Protein AF-A0A4T0FBZ5-F1 (afdb_monomer_lite)

Sequence (191 aa):
MELSNKLTTLRKQIDKVEREIKEDVISHQDELFRYSERYSGLNDYGIDKTSRQLYDRMSELKSRIDRDHEALSNDVDDLINVESALKLLRQVFKFKTLASLLDRRLQNTLNEQDIAQIVLTIEELERLLQNEDLRRVQVVYTYKAQLQHHKAKISSHLSKTPSMHAKSSSIDQLKQSNKGFLNNVFDNLAI

Foldseek 3Di:
DVVVVVVVVVVVVVVVVVVVVVVVCVVCVVVVVVVVVVVVVVVVPCPVVVVVVVVVVVVVVVVVVVVVVVVVVVVVVVVVVVVVVVVLVLLLVLLVVLLVVLVVLVPDDDDLLSLLVNVVSLVVNVVSCVDPVNCPPPVNVVCVVVSVVSVVVSVVVCVVPPVCVVVPVVSVVSNVVCVVVSCVVSVVSVD

Radius of gyration: 49.34 Å; chains: 1; bounding box: 82×26×146 Å

InterPro domains:
  IPR019465 Conserved oligomeric Golgi complex subunit 5 [PTHR13228] (3-174)

Organism: NCBI:txid1540922

Structure (mmCIF, N/CA/C/O backbone):
data_AF-A0A4T0FBZ5-F1
#
_entry.id   AF-A0A4T0FBZ5-F1
#
loop_
_atom_site.group_PDB
_atom_site.id
_atom_site.type_symbol
_atom_site.label_atom_id
_atom_site.label_alt_id
_atom_site.label_comp_id
_atom_site.label_asym_id
_atom_site.label_entity_id
_atom_site.label_seq_id
_atom_site.pdbx_PDB_ins_code
_atom_site.Cartn_x
_atom_site.Cartn_y
_atom_site.Cartn_z
_atom_site.occupancy
_atom_site.B_iso_or_equiv
_atom_site.auth_seq_id
_atom_site.auth_comp_id
_atom_site.auth_asym_id
_atom_site.auth_atom_id
_atom_site.pdbx_PDB_model_num
ATOM 1 N N . MET A 1 1 ? -29.532 -13.105 110.857 1.00 63.59 1 MET A N 1
ATOM 2 C CA . MET A 1 1 ? -30.065 -11.759 110.539 1.00 63.59 1 MET A CA 1
ATOM 3 C C . MET A 1 1 ? -29.278 -11.085 109.406 1.00 63.59 1 MET A C 1
ATOM 5 O O . MET A 1 1 ? -29.889 -10.618 108.457 1.00 63.59 1 MET A O 1
ATOM 9 N N . GLU A 1 2 ? -27.940 -11.124 109.421 1.00 72.44 2 GLU A N 1
ATOM 10 C CA . GLU A 1 2 ? -27.078 -10.472 108.413 1.00 72.44 2 GLU A CA 1
ATOM 11 C C . GLU A 1 2 ? -27.231 -11.003 106.967 1.00 72.44 2 GLU A C 1
ATOM 13 O O . GLU A 1 2 ? -27.318 -10.223 106.020 1.00 72.44 2 GLU A O 1
ATOM 18 N N . LEU A 1 3 ? -27.350 -12.325 106.790 1.00 73.94 3 LEU A N 1
ATOM 19 C CA . LEU A 1 3 ? -27.592 -12.966 105.485 1.00 73.94 3 LEU A CA 1
ATOM 20 C C . LEU A 1 3 ? -28.933 -12.560 104.854 1.00 73.94 3 LEU A C 1
ATOM 22 O O . LEU A 1 3 ? -28.999 -12.316 103.655 1.00 73.94 3 LEU A O 1
ATOM 26 N N . SER A 1 4 ? -29.984 -12.422 105.666 1.00 77.81 4 SER A N 1
ATOM 27 C CA . SER A 1 4 ? -31.316 -12.009 105.202 1.00 77.81 4 SER A CA 1
ATOM 28 C C . SER A 1 4 ? -31.310 -10.575 104.668 1.00 77.81 4 SER A C 1
ATOM 30 O O . SER A 1 4 ? -31.928 -10.285 103.644 1.00 77.81 4 SER A O 1
ATOM 32 N N . ASN A 1 5 ? -30.565 -9.680 105.322 1.00 86.00 5 ASN A N 1
ATOM 33 C CA . ASN A 1 5 ? -30.416 -8.298 104.871 1.00 86.00 5 ASN A CA 1
ATOM 34 C C . ASN A 1 5 ? -29.615 -8.223 103.564 1.00 86.00 5 ASN A C 1
ATOM 36 O O . ASN A 1 5 ? -30.039 -7.537 102.639 1.00 86.00 5 ASN A O 1
ATOM 40 N N . LYS A 1 6 ? -28.520 -8.989 103.439 1.00 88.94 6 LYS A N 1
ATOM 41 C CA . LYS A 1 6 ? -27.742 -9.080 102.188 1.00 88.94 6 LYS A CA 1
ATOM 42 C C . LYS A 1 6 ? -28.590 -9.602 101.023 1.00 88.94 6 LYS A C 1
ATOM 44 O O . LYS A 1 6 ? -28.546 -9.027 99.939 1.00 88.94 6 LYS A O 1
ATOM 49 N N . LEU A 1 7 ? -29.414 -10.625 101.259 1.00 88.38 7 LEU A N 1
ATOM 50 C CA . LEU A 1 7 ? -30.295 -11.198 100.237 1.00 88.38 7 LEU A CA 1
ATOM 51 C C . LEU A 1 7 ? -31.372 -10.203 99.776 1.00 88.38 7 LEU A C 1
ATOM 53 O O . LEU A 1 7 ? -31.657 -10.088 98.587 1.00 88.38 7 LEU A O 1
ATOM 57 N N . THR A 1 8 ? -31.933 -9.441 100.717 1.00 90.12 8 THR A N 1
ATOM 58 C CA . THR A 1 8 ? -32.945 -8.416 100.423 1.00 90.12 8 THR A CA 1
ATOM 59 C C . THR A 1 8 ? -32.349 -7.255 99.622 1.00 90.12 8 THR A C 1
ATOM 61 O O . THR A 1 8 ? -32.985 -6.746 98.700 1.00 90.12 8 THR A O 1
ATOM 64 N N . THR A 1 9 ? -31.112 -6.856 99.929 1.00 92.62 9 THR A N 1
ATOM 65 C CA . THR A 1 9 ? -30.386 -5.823 99.175 1.00 92.62 9 THR A CA 1
ATOM 66 C C . THR A 1 9 ? -30.063 -6.279 97.756 1.00 92.62 9 THR A C 1
ATOM 68 O O . THR A 1 9 ? -30.323 -5.534 96.815 1.00 92.62 9 THR A O 1
ATOM 71 N N . LEU A 1 10 ? -29.574 -7.513 97.587 1.00 92.31 10 LEU A N 1
ATOM 72 C CA . LEU A 1 10 ? -29.317 -8.098 96.267 1.00 92.31 10 LEU A CA 1
ATOM 73 C C . LEU A 1 10 ? -30.588 -8.157 95.417 1.00 92.31 10 LEU A C 1
ATOM 75 O O . LEU A 1 10 ? -30.555 -7.785 94.249 1.00 92.31 10 LEU A O 1
ATOM 79 N N . ARG A 1 11 ? -31.726 -8.540 96.008 1.00 91.62 11 ARG A N 1
ATOM 80 C CA . ARG A 1 11 ? -33.013 -8.563 95.300 1.00 91.62 11 ARG A CA 1
ATOM 81 C C . ARG A 1 11 ? -33.392 -7.182 94.760 1.00 91.62 11 ARG A C 1
ATOM 83 O O . ARG A 1 11 ? -33.680 -7.046 93.581 1.00 91.62 11 ARG A O 1
ATOM 90 N N . LYS A 1 12 ? -33.282 -6.142 95.592 1.00 91.88 12 LYS A N 1
ATOM 91 C CA . LYS A 1 12 ? -33.559 -4.756 95.177 1.00 91.88 12 LYS A CA 1
ATOM 92 C C . LYS A 1 12 ? -32.608 -4.256 94.090 1.00 91.88 12 LYS A C 1
ATOM 94 O O . LYS A 1 12 ? -33.018 -3.456 93.255 1.00 91.88 12 LYS A O 1
ATOM 99 N N . GLN A 1 13 ? -31.347 -4.687 94.112 1.00 93.44 13 GLN A N 1
ATOM 100 C CA . GLN A 1 13 ? -30.379 -4.350 93.068 1.00 93.44 13 GLN A CA 1
ATOM 101 C C . GLN A 1 13 ? -30.726 -5.037 91.745 1.00 93.44 13 GLN A C 1
ATOM 103 O O . GLN A 1 13 ? -30.698 -4.376 90.713 1.00 93.44 13 GLN A O 1
ATOM 108 N N . ILE A 1 14 ? -31.123 -6.311 91.781 1.00 92.44 14 ILE A N 1
ATOM 109 C CA . ILE A 1 14 ? -31.594 -7.046 90.599 1.00 92.44 14 ILE A CA 1
ATOM 110 C C . ILE A 1 14 ? -32.835 -6.363 90.010 1.00 92.44 14 ILE A C 1
ATOM 112 O O . ILE A 1 14 ? -32.834 -6.029 88.831 1.00 92.44 14 ILE A O 1
ATOM 116 N N . ASP A 1 15 ? -33.833 -6.043 90.837 1.00 91.69 15 ASP A N 1
ATOM 117 C CA . ASP A 1 15 ? -35.066 -5.374 90.390 1.00 91.69 15 ASP A CA 1
ATOM 118 C C . ASP A 1 15 ? -34.807 -3.959 89.833 1.00 91.69 15 ASP A C 1
ATOM 120 O O . ASP A 1 15 ? -35.588 -3.418 89.046 1.00 91.69 15 ASP A O 1
ATOM 124 N N . LYS A 1 16 ? -33.726 -3.307 90.278 1.00 92.69 16 LYS A N 1
ATOM 125 C CA . LYS A 1 16 ? -33.290 -2.014 89.745 1.00 92.69 16 LYS A CA 1
ATOM 126 C C . LYS A 1 16 ? -32.645 -2.188 88.369 1.00 92.69 16 LYS A C 1
ATOM 128 O O . LYS A 1 16 ? -33.078 -1.527 87.434 1.00 92.69 16 LYS A O 1
ATOM 133 N N . VAL A 1 17 ? -31.687 -3.105 88.245 1.00 92.19 17 VAL A N 1
ATOM 134 C CA . VAL A 1 17 ? -31.006 -3.401 86.975 1.00 92.19 17 VAL A CA 1
ATOM 135 C C . VAL A 1 17 ? -32.001 -3.882 85.917 1.00 92.19 17 VAL A C 1
ATOM 137 O O . VAL A 1 17 ? -31.930 -3.461 84.770 1.00 92.19 17 VAL A O 1
ATOM 140 N N . GLU A 1 18 ? -32.979 -4.710 86.292 1.00 87.88 18 GLU A N 1
ATOM 141 C CA . GLU A 1 18 ? -33.998 -5.194 85.356 1.00 87.88 18 GLU A CA 1
ATOM 142 C C . GLU A 1 18 ? -34.882 -4.058 84.815 1.00 87.88 18 GLU A C 1
ATOM 144 O O . GLU A 1 18 ? -35.261 -4.071 83.644 1.00 87.88 18 GLU A O 1
ATOM 149 N N . ARG A 1 19 ? -35.196 -3.056 85.647 1.00 90.06 19 ARG A N 1
ATOM 150 C CA . ARG A 1 19 ? -35.934 -1.865 85.204 1.00 90.06 19 ARG A CA 1
ATOM 151 C C . ARG A 1 19 ? -35.095 -0.974 84.304 1.00 90.06 19 ARG A C 1
ATOM 153 O O . ARG A 1 19 ? -35.593 -0.581 83.258 1.00 90.06 19 ARG A O 1
ATOM 160 N N . GLU A 1 20 ? -33.840 -0.729 84.670 1.00 91.38 20 GLU A N 1
ATOM 161 C CA . GLU A 1 20 ? -32.913 0.061 83.852 1.00 91.38 20 GLU A CA 1
ATOM 162 C C . GLU A 1 20 ? -32.735 -0.573 82.465 1.00 91.38 20 GLU A C 1
ATOM 164 O O . GLU A 1 20 ? -32.880 0.115 81.465 1.00 91.38 20 GLU A O 1
ATOM 169 N N . ILE A 1 21 ? -32.552 -1.897 82.383 1.00 83.00 21 ILE A N 1
ATOM 170 C CA . ILE A 1 21 ? -32.462 -2.611 81.099 1.00 83.00 21 ILE A CA 1
ATOM 171 C C . ILE A 1 21 ? -33.765 -2.492 80.296 1.00 83.00 21 ILE A C 1
ATOM 173 O O . ILE A 1 21 ? -33.718 -2.284 79.088 1.00 83.00 21 ILE A O 1
ATOM 177 N N . LYS A 1 22 ? -34.938 -2.625 80.931 1.00 80.50 22 LYS A N 1
ATOM 178 C CA . LYS A 1 22 ? -36.227 -2.493 80.227 1.00 80.50 22 LYS A CA 1
ATOM 179 C C . LYS A 1 22 ? -36.432 -1.086 79.677 1.00 80.50 22 LYS A C 1
ATOM 181 O O . LYS A 1 22 ? -36.863 -0.951 78.538 1.00 80.50 22 LYS A O 1
ATOM 186 N N . GLU A 1 23 ? -36.131 -0.064 80.468 1.00 84.81 23 GLU A N 1
ATOM 187 C CA . GLU A 1 23 ? -36.244 1.334 80.047 1.00 84.81 23 GLU A CA 1
ATOM 188 C C . GLU A 1 23 ? -35.265 1.653 78.912 1.00 84.81 23 GLU A C 1
ATOM 190 O O . GLU A 1 23 ? -35.661 2.306 77.950 1.00 84.81 23 GLU A O 1
ATOM 195 N N . ASP A 1 24 ? -34.041 1.123 78.970 1.00 78.75 24 ASP A N 1
ATOM 196 C CA . ASP A 1 24 ? -33.015 1.323 77.943 1.00 78.75 24 ASP A CA 1
ATOM 197 C C . ASP A 1 24 ? -33.349 0.594 76.629 1.00 78.75 24 ASP A C 1
ATOM 199 O O . ASP A 1 24 ? -33.183 1.132 75.537 1.00 78.75 24 ASP A O 1
ATOM 203 N N . VAL A 1 25 ? -33.910 -0.616 76.706 1.00 74.75 25 VAL A N 1
ATOM 204 C CA . VAL A 1 25 ? -34.383 -1.348 75.519 1.00 74.75 25 VAL A CA 1
ATOM 205 C C . VAL A 1 25 ? -35.575 -0.642 74.872 1.00 74.75 25 VAL A C 1
ATOM 207 O O . VAL A 1 25 ? -35.635 -0.558 73.647 1.00 74.75 25 VAL A O 1
ATOM 210 N N . ILE A 1 26 ? -36.510 -0.119 75.672 1.00 76.38 26 ILE A N 1
ATOM 211 C CA . ILE A 1 26 ? -37.669 0.627 75.163 1.00 76.38 26 ILE A CA 1
ATOM 212 C C . ILE A 1 26 ? -37.222 1.952 74.535 1.00 76.38 26 ILE A C 1
ATOM 214 O O . ILE A 1 26 ? -37.705 2.305 73.461 1.00 76.38 26 ILE A O 1
ATOM 218 N N . SER A 1 27 ? -36.288 2.675 75.161 1.00 80.56 27 SER A N 1
ATOM 219 C CA . SER A 1 27 ? -35.820 3.973 74.660 1.00 80.56 27 SER A CA 1
ATOM 220 C C . SER A 1 27 ? -35.058 3.860 73.335 1.00 80.56 27 SER A C 1
ATOM 222 O O . SER A 1 27 ? -35.163 4.758 72.501 1.00 80.56 27 SER A O 1
ATOM 224 N N . HIS A 1 28 ? -34.363 2.742 73.100 1.00 78.56 28 HIS A N 1
ATOM 225 C CA . HIS A 1 28 ? -33.595 2.497 71.873 1.00 78.56 28 HIS A CA 1
ATOM 226 C C . HIS A 1 28 ? -34.339 1.652 70.823 1.00 78.56 28 HIS A C 1
ATOM 228 O O . HIS A 1 28 ? -33.800 1.391 69.744 1.00 78.56 28 HIS A O 1
ATOM 234 N N . GLN A 1 29 ? -35.579 1.228 71.090 1.00 75.62 29 GLN A N 1
ATOM 235 C CA . GLN A 1 29 ? -36.343 0.343 70.204 1.00 75.62 29 GLN A CA 1
ATOM 236 C C . GLN A 1 29 ? -36.556 0.946 68.806 1.00 75.62 29 GLN A C 1
ATOM 238 O O . GLN A 1 29 ? -36.346 0.268 67.798 1.00 75.62 29 GLN A O 1
ATOM 243 N N . ASP A 1 30 ? -36.909 2.229 68.733 1.00 75.75 30 ASP A N 1
ATOM 244 C CA . ASP A 1 30 ? -37.114 2.938 67.464 1.00 75.75 30 ASP A CA 1
ATOM 245 C C . ASP A 1 30 ? -35.809 3.109 66.678 1.00 75.75 30 ASP A C 1
ATOM 247 O O . ASP A 1 30 ? -35.798 3.094 65.445 1.00 75.75 30 ASP A O 1
ATOM 251 N N . GLU A 1 31 ? -34.689 3.263 67.381 1.00 76.62 31 GLU A N 1
ATOM 252 C CA . GLU A 1 31 ? -33.375 3.439 66.770 1.00 76.62 31 GLU A CA 1
ATOM 253 C C . GLU A 1 31 ? -32.862 2.120 66.179 1.00 76.62 31 GLU A C 1
ATOM 255 O O . GLU A 1 31 ? -32.395 2.093 65.037 1.00 76.62 31 GLU A O 1
ATOM 260 N N . LEU A 1 32 ? -33.067 1.010 66.897 1.00 74.88 32 LEU A N 1
ATOM 261 C CA . LEU A 1 32 ? -32.829 -0.346 66.399 1.00 74.88 32 LEU A CA 1
ATOM 262 C C . LEU A 1 32 ? -33.701 -0.662 65.177 1.00 74.88 32 LEU A C 1
ATOM 264 O O . LEU A 1 32 ? -33.208 -1.226 64.196 1.00 74.88 32 LEU A O 1
ATOM 268 N N . PHE A 1 33 ? -34.972 -0.245 65.190 1.00 75.50 33 PHE A N 1
ATOM 269 C CA . PHE A 1 33 ? -35.876 -0.437 64.056 1.00 75.50 33 PHE A CA 1
ATOM 270 C C . PHE A 1 33 ? -35.395 0.339 62.822 1.00 75.50 33 PHE A C 1
ATOM 272 O O . PHE A 1 33 ? -35.215 -0.249 61.753 1.00 75.50 33 PHE A O 1
ATOM 279 N N . ARG A 1 34 ? -35.061 1.627 62.985 1.00 76.62 34 ARG A N 1
ATOM 280 C CA . ARG A 1 34 ? -34.500 2.478 61.918 1.00 76.62 34 ARG A CA 1
ATOM 281 C C . ARG A 1 34 ? -33.178 1.947 61.372 1.00 76.62 34 ARG A C 1
ATOM 283 O O . ARG A 1 34 ? -32.918 2.074 60.175 1.00 76.62 34 ARG A O 1
ATOM 290 N N . TYR A 1 35 ? -32.331 1.378 62.229 1.00 72.69 35 TYR A N 1
ATOM 291 C CA . TYR A 1 35 ? -31.080 0.756 61.805 1.00 72.69 35 TYR A CA 1
ATOM 292 C C . TYR A 1 35 ? -31.351 -0.459 60.908 1.00 72.69 35 TYR A C 1
ATOM 294 O O . TYR A 1 35 ? -30.748 -0.577 59.841 1.00 72.69 35 TYR A O 1
ATOM 302 N N . SER A 1 36 ? -32.310 -1.311 61.289 1.00 67.12 36 SER A N 1
ATOM 303 C CA . SER A 1 36 ? -32.713 -2.474 60.489 1.00 67.12 36 SER A CA 1
ATOM 304 C C . SER A 1 36 ? -33.316 -2.081 59.133 1.00 67.12 36 SER A C 1
ATOM 306 O O . SER A 1 36 ? -32.923 -2.636 58.104 1.00 67.12 36 SER A O 1
ATOM 308 N N . GLU A 1 37 ? -34.177 -1.058 59.097 1.00 68.44 37 GLU A N 1
ATOM 309 C CA . GLU A 1 37 ? -34.788 -0.565 57.860 1.00 68.44 37 GLU A CA 1
ATOM 310 C C . GLU A 1 37 ? -33.734 0.010 56.908 1.00 68.44 37 GLU A C 1
ATOM 312 O O . GLU A 1 37 ? -33.704 -0.358 55.732 1.00 68.44 37 GLU A O 1
ATOM 317 N N . ARG A 1 38 ? -32.796 0.831 57.406 1.00 66.50 38 ARG A N 1
ATOM 318 C CA . ARG A 1 38 ? -31.682 1.345 56.586 1.00 66.50 38 ARG A CA 1
ATOM 319 C C . ARG A 1 38 ? -30.813 0.226 56.019 1.00 66.50 38 ARG A C 1
ATOM 321 O O . ARG A 1 38 ? -30.395 0.318 54.869 1.00 66.50 38 ARG A O 1
ATOM 328 N N . TYR A 1 39 ? -30.542 -0.816 56.803 1.00 60.97 39 TYR A N 1
ATOM 329 C CA . TYR A 1 39 ? -29.711 -1.935 56.358 1.00 60.97 39 TYR A CA 1
ATOM 330 C C . TYR A 1 39 ? -30.414 -2.779 55.286 1.00 60.97 39 TYR A C 1
ATOM 332 O O . TYR A 1 39 ? -29.795 -3.160 54.294 1.00 60.97 39 TYR A O 1
ATOM 340 N N . SER A 1 40 ? -31.723 -3.007 55.435 1.00 61.44 40 SER A N 1
ATOM 341 C CA . SER A 1 40 ? -32.533 -3.673 54.407 1.00 61.44 40 SER A CA 1
ATOM 342 C C . SER A 1 40 ? -32.618 -2.851 53.113 1.00 61.44 40 SER A C 1
ATOM 344 O O . SER A 1 40 ? -32.433 -3.398 52.029 1.00 61.44 40 SER A O 1
ATOM 346 N N . GLY A 1 41 ? -32.759 -1.524 53.221 1.00 58.53 41 GLY A N 1
ATOM 347 C CA . GLY A 1 41 ? -32.768 -0.615 52.076 1.00 58.53 41 GLY A CA 1
ATOM 348 C C . GLY A 1 41 ? -31.428 -0.523 51.339 1.00 58.53 41 GLY A C 1
ATOM 349 O O . GLY A 1 41 ? -31.426 -0.315 50.131 1.00 58.53 41 GLY A O 1
ATOM 350 N N . LEU A 1 42 ? -30.293 -0.722 52.022 1.00 55.28 42 LEU A N 1
ATOM 351 C CA . LEU A 1 42 ? -28.959 -0.768 51.402 1.00 55.28 42 LEU A CA 1
ATOM 352 C C . LEU A 1 42 ? -28.741 -2.021 50.542 1.00 55.28 42 LEU A C 1
ATOM 354 O O . LEU A 1 42 ? -28.076 -1.933 49.513 1.00 55.28 42 LEU A O 1
ATOM 358 N N . ASN A 1 43 ? -29.310 -3.164 50.932 1.00 52.44 43 ASN A N 1
ATOM 359 C CA . ASN A 1 43 ? -29.223 -4.400 50.147 1.00 52.44 43 ASN A CA 1
ATOM 360 C C . ASN A 1 43 ? -30.141 -4.382 48.912 1.00 52.44 43 ASN A C 1
ATOM 362 O O . ASN A 1 43 ? -29.844 -5.046 47.922 1.00 52.44 43 ASN A O 1
ATOM 366 N N . ASP A 1 44 ? -31.220 -3.596 48.957 1.00 51.16 44 ASP A N 1
ATOM 367 C CA . ASP A 1 44 ? -32.149 -3.402 47.834 1.00 51.16 44 ASP A CA 1
ATOM 368 C C . ASP A 1 44 ? -31.703 -2.266 46.884 1.00 51.16 44 ASP A C 1
ATOM 370 O O . ASP A 1 44 ? -32.120 -2.193 45.723 1.00 51.16 44 ASP A O 1
ATOM 374 N N . TYR A 1 45 ? -30.803 -1.381 47.336 1.00 44.84 45 TYR A N 1
ATOM 375 C CA . TYR A 1 45 ? -30.281 -0.267 46.542 1.00 44.84 45 TYR A CA 1
ATOM 376 C C . TYR A 1 45 ? -29.239 -0.726 45.511 1.00 44.84 45 TYR A C 1
ATOM 378 O O . TYR A 1 45 ? -28.041 -0.518 45.654 1.00 44.84 45 TYR A O 1
ATOM 386 N N . GLY A 1 46 ? -29.706 -1.307 44.405 1.00 50.22 46 GLY A N 1
ATOM 387 C CA . GLY A 1 46 ? -29.144 -1.063 43.071 1.00 50.22 46 GLY A CA 1
ATOM 388 C C . GLY A 1 46 ? -27.700 -1.495 42.779 1.00 50.22 46 GLY A C 1
ATOM 389 O O . GLY A 1 46 ? -27.248 -1.245 41.661 1.00 50.22 46 GLY A O 1
ATOM 390 N N . ILE A 1 47 ? -26.979 -2.149 43.695 1.00 54.03 47 ILE A N 1
ATOM 391 C CA . ILE A 1 47 ? -25.614 -2.644 43.449 1.00 54.03 47 ILE A CA 1
ATOM 392 C C . ILE A 1 47 ? -25.634 -3.677 42.317 1.00 54.03 47 ILE A C 1
ATOM 394 O O . ILE A 1 47 ? -24.824 -3.571 41.399 1.00 54.03 47 ILE A O 1
ATOM 398 N N . ASP A 1 48 ? -26.603 -4.599 42.300 1.00 60.97 48 ASP A N 1
ATOM 399 C CA . ASP A 1 48 ? -26.759 -5.581 41.213 1.00 60.97 48 ASP A CA 1
ATOM 400 C C . ASP A 1 48 ? -27.094 -4.903 39.873 1.00 60.97 48 ASP A C 1
ATOM 402 O O . ASP A 1 48 ? -26.470 -5.174 38.848 1.00 60.97 48 ASP A O 1
ATOM 406 N N . LYS A 1 49 ? -28.011 -3.926 39.878 1.00 64.81 49 LYS A N 1
ATOM 407 C CA . LYS A 1 49 ? -28.418 -3.202 38.662 1.00 64.81 49 LYS A CA 1
ATOM 408 C C . LYS A 1 49 ? -27.285 -2.348 38.086 1.00 64.81 49 LYS A C 1
ATOM 410 O O . LYS A 1 49 ? -27.077 -2.349 36.877 1.00 64.81 49 LYS A O 1
ATOM 415 N N . THR A 1 50 ? -26.537 -1.655 38.942 1.00 71.56 50 THR A N 1
ATOM 416 C CA . THR A 1 50 ? -25.392 -0.822 38.541 1.00 71.56 50 THR A CA 1
ATOM 417 C C . THR A 1 50 ? -24.226 -1.696 38.076 1.00 71.56 50 THR A C 1
ATOM 419 O O . THR A 1 50 ? -23.600 -1.397 37.063 1.00 71.56 50 THR A O 1
ATOM 422 N N . SER A 1 51 ? -23.977 -2.824 38.748 1.00 68.44 51 SER A N 1
ATOM 423 C CA . SER A 1 51 ? -22.939 -3.787 38.351 1.00 68.44 51 SER A CA 1
ATOM 424 C C . SER A 1 51 ? -23.266 -4.464 37.021 1.00 68.44 51 SER A C 1
ATOM 426 O O . SER A 1 51 ? -22.385 -4.603 36.177 1.00 68.44 51 SER A O 1
ATOM 428 N N . ARG A 1 52 ? -24.536 -4.817 36.783 1.00 71.31 52 ARG A N 1
ATOM 429 C CA . ARG A 1 52 ? -24.989 -5.363 35.497 1.00 71.31 52 ARG A CA 1
ATOM 430 C C . ARG A 1 52 ? -24.864 -4.334 34.373 1.00 71.31 52 ARG A C 1
ATOM 432 O O . ARG A 1 52 ? -24.300 -4.652 33.337 1.00 71.31 52 ARG A O 1
ATOM 439 N N . GLN A 1 53 ? -25.265 -3.083 34.607 1.00 76.19 53 GLN A N 1
ATOM 440 C CA . GLN A 1 53 ? -25.065 -1.992 33.642 1.00 76.19 53 GLN A CA 1
ATOM 441 C C . GLN A 1 53 ? -23.585 -1.754 33.312 1.00 76.19 53 GLN A C 1
ATOM 443 O O . GLN A 1 53 ? -23.245 -1.503 32.157 1.00 76.19 53 GLN A O 1
ATOM 448 N N . LEU A 1 54 ? -22.697 -1.833 34.309 1.00 75.88 54 LEU A N 1
ATOM 449 C CA . LEU A 1 54 ? -21.253 -1.748 34.092 1.00 75.88 54 LEU A CA 1
ATOM 450 C C . LEU A 1 54 ? -20.744 -2.929 33.265 1.00 75.88 54 LEU A C 1
ATOM 452 O O . LEU A 1 54 ? -19.978 -2.715 32.331 1.00 75.88 54 LEU A O 1
ATOM 456 N N . TYR A 1 55 ? -21.197 -4.147 33.560 1.00 72.81 55 TYR A N 1
ATOM 457 C CA . TYR A 1 55 ? -20.828 -5.340 32.802 1.00 72.81 55 TYR A CA 1
ATOM 458 C C . TYR A 1 55 ? -21.283 -5.258 31.341 1.00 72.81 55 TYR A C 1
ATOM 460 O O . TYR A 1 55 ? -20.479 -5.473 30.435 1.00 72.81 55 TYR A O 1
ATOM 468 N N . ASP A 1 56 ? -22.537 -4.872 31.104 1.00 76.50 56 ASP A N 1
ATOM 469 C CA . ASP A 1 56 ? -23.089 -4.697 29.760 1.00 76.50 56 ASP A CA 1
ATOM 470 C C . ASP A 1 56 ? -22.292 -3.642 28.986 1.00 76.50 56 ASP A C 1
ATOM 472 O O . ASP A 1 56 ? -21.903 -3.862 27.839 1.00 76.50 56 ASP A O 1
ATOM 476 N N . ARG A 1 57 ? -21.945 -2.530 29.644 1.00 81.25 57 ARG A N 1
ATOM 477 C CA . ARG A 1 57 ? -21.142 -1.463 29.041 1.00 81.25 57 ARG A CA 1
ATOM 478 C C . ARG A 1 57 ? -19.694 -1.875 28.787 1.00 81.25 57 ARG A C 1
ATOM 480 O O . ARG A 1 57 ? -19.128 -1.478 27.773 1.00 81.25 57 ARG A O 1
ATOM 487 N N . MET A 1 58 ? -19.090 -2.678 29.663 1.00 76.38 58 MET A N 1
ATOM 488 C CA . MET A 1 58 ? -17.763 -3.268 29.441 1.00 76.38 58 MET A CA 1
ATOM 489 C C . MET A 1 58 ? -17.783 -4.254 28.270 1.00 76.38 58 MET A C 1
ATOM 491 O O . MET A 1 58 ? -16.858 -4.251 27.462 1.00 76.38 58 MET A O 1
ATOM 495 N N . SER A 1 59 ? -18.837 -5.060 28.151 1.00 79.38 59 SER A N 1
ATOM 496 C CA . SER A 1 59 ? -19.031 -5.995 27.041 1.00 79.38 59 SER A CA 1
ATOM 497 C C . SER A 1 59 ? -19.206 -5.256 25.711 1.00 79.38 59 SER A C 1
ATOM 499 O O . SER A 1 59 ? -18.541 -5.573 24.724 1.00 79.38 59 SER A O 1
ATOM 501 N N . GLU A 1 60 ? -20.024 -4.201 25.698 1.00 88.00 60 GLU A N 1
ATOM 502 C CA . GLU A 1 60 ? -20.218 -3.345 24.527 1.00 88.00 60 GLU A CA 1
ATOM 503 C C . GLU A 1 60 ? -18.915 -2.642 24.120 1.00 88.00 60 GLU A C 1
ATOM 505 O O . GLU A 1 60 ? -18.545 -2.660 22.945 1.00 88.00 60 GLU A O 1
ATOM 510 N N . LEU A 1 61 ? -18.188 -2.063 25.084 1.00 88.06 61 LEU A N 1
ATOM 511 C CA . LEU A 1 61 ? -16.887 -1.436 24.840 1.00 88.06 61 LEU A CA 1
ATOM 512 C C . LEU A 1 61 ? -15.873 -2.435 24.293 1.00 88.06 61 LEU A C 1
ATOM 514 O O . LEU A 1 61 ? -15.189 -2.118 23.327 1.00 88.06 61 LEU A O 1
ATOM 518 N N . LYS A 1 62 ? -15.807 -3.643 24.859 1.00 86.75 62 LYS A N 1
ATOM 519 C CA . LYS A 1 62 ? -14.936 -4.707 24.358 1.00 86.75 62 LYS A CA 1
ATOM 520 C C . LYS A 1 62 ? -15.273 -5.053 22.908 1.00 86.75 62 LYS A C 1
ATOM 522 O O . LYS A 1 62 ? -14.395 -5.021 22.059 1.00 86.75 62 LYS A O 1
ATOM 527 N N . SER A 1 63 ? -16.553 -5.273 22.605 1.00 87.00 63 SER A N 1
ATOM 528 C CA . SER A 1 63 ? -17.004 -5.564 21.240 1.00 87.00 63 SER A CA 1
ATOM 529 C C . SER A 1 63 ? -16.688 -4.430 20.256 1.00 87.00 63 SER A C 1
ATOM 531 O O . SER A 1 63 ? -16.394 -4.693 19.092 1.00 87.00 63 SER A O 1
ATOM 533 N N . ARG A 1 64 ? -16.745 -3.168 20.700 1.00 90.44 64 ARG A N 1
ATOM 534 C CA . ARG A 1 64 ? -16.333 -2.016 19.885 1.00 90.44 64 ARG A CA 1
ATOM 535 C C . ARG A 1 64 ? -14.826 -1.996 19.646 1.00 90.44 64 ARG A C 1
ATOM 537 O O . ARG A 1 64 ? -14.429 -1.860 18.500 1.00 90.44 64 ARG A O 1
ATOM 544 N N . ILE A 1 65 ? -14.022 -2.185 20.693 1.00 88.06 65 ILE A N 1
ATOM 545 C CA . ILE A 1 65 ? -12.557 -2.243 20.595 1.00 88.06 65 ILE A CA 1
ATOM 546 C C . ILE A 1 65 ? -12.122 -3.350 19.630 1.00 88.06 65 ILE A C 1
ATOM 548 O O . ILE A 1 65 ? -11.258 -3.110 18.794 1.00 88.06 65 ILE A O 1
ATOM 552 N N . ASP A 1 66 ? -12.743 -4.528 19.706 1.00 87.94 66 ASP A N 1
ATOM 553 C CA . ASP A 1 66 ? -12.417 -5.652 18.825 1.00 87.94 66 ASP A CA 1
ATOM 554 C C . ASP A 1 66 ? -12.696 -5.307 17.348 1.00 87.94 66 ASP A C 1
ATOM 556 O O . ASP A 1 66 ? -11.858 -5.561 16.484 1.00 87.94 66 ASP A O 1
ATOM 560 N N . ARG A 1 67 ? -13.832 -4.651 17.056 1.00 89.38 67 ARG A N 1
ATOM 561 C CA . ARG A 1 67 ? -14.159 -4.176 15.697 1.00 89.38 67 ARG A CA 1
ATOM 562 C C . ARG A 1 67 ? -13.218 -3.077 15.211 1.00 89.38 67 ARG A C 1
ATOM 564 O O . ARG A 1 67 ? -12.784 -3.117 14.065 1.00 89.38 67 ARG A O 1
ATOM 571 N N . ASP A 1 68 ? -12.914 -2.103 16.065 1.00 90.94 68 ASP A N 1
ATOM 572 C CA . ASP A 1 68 ? -12.020 -0.994 15.720 1.00 90.94 68 ASP A CA 1
ATOM 573 C C . ASP A 1 68 ? -10.596 -1.514 15.451 1.00 90.94 68 ASP A C 1
ATOM 575 O O . ASP A 1 68 ? -9.925 -1.043 14.535 1.00 90.94 68 ASP A O 1
ATOM 579 N N . HIS A 1 69 ? -10.149 -2.530 16.198 1.00 91.12 69 HIS A N 1
ATOM 580 C CA . HIS A 1 69 ? -8.873 -3.205 15.963 1.00 91.12 69 HIS A CA 1
ATOM 581 C C . HIS A 1 69 ? -8.851 -3.949 14.622 1.00 91.12 69 HIS A C 1
ATOM 583 O O . HIS A 1 69 ? -7.868 -3.862 13.890 1.00 91.12 69 HIS A O 1
ATOM 589 N N . GLU A 1 70 ? -9.912 -4.687 14.286 1.00 90.19 70 GLU A N 1
ATOM 590 C CA . GLU A 1 70 ? -10.024 -5.374 12.993 1.00 90.19 70 GLU A CA 1
ATOM 591 C C . GLU A 1 70 ? -10.006 -4.379 11.823 1.00 90.19 70 GLU A C 1
ATOM 593 O O . GLU A 1 70 ? -9.253 -4.566 10.868 1.00 90.19 70 GLU A O 1
ATOM 598 N N . ALA A 1 71 ? -10.762 -3.281 11.926 1.00 90.81 71 ALA A N 1
ATOM 599 C CA . ALA A 1 71 ? -10.760 -2.217 10.925 1.00 90.81 71 ALA A CA 1
ATOM 600 C C . ALA A 1 71 ? -9.366 -1.588 10.757 1.00 90.81 71 ALA A C 1
ATOM 602 O O . ALA A 1 71 ? -8.875 -1.487 9.636 1.00 90.81 71 ALA A O 1
ATOM 603 N N . LEU A 1 72 ? -8.690 -1.252 11.863 1.00 88.00 72 LEU A N 1
ATOM 604 C CA . LEU A 1 72 ? -7.337 -0.694 11.824 1.00 88.00 72 LEU A CA 1
ATOM 605 C C . LEU A 1 72 ? -6.319 -1.674 11.221 1.00 88.00 72 LEU A C 1
ATOM 607 O O . LEU A 1 72 ? -5.408 -1.252 10.514 1.00 88.00 72 LEU A O 1
ATOM 611 N N . SER A 1 73 ? -6.462 -2.975 11.485 1.00 90.56 73 SER A N 1
ATOM 612 C CA . SER A 1 73 ? -5.605 -3.999 10.879 1.00 90.56 73 SER A CA 1
ATOM 613 C C . SER A 1 73 ? -5.752 -4.018 9.357 1.00 90.56 73 SER A C 1
ATOM 615 O O . SER A 1 73 ? -4.745 -4.050 8.654 1.00 90.56 73 SER A O 1
ATOM 617 N N . ASN A 1 74 ? -6.986 -3.940 8.852 1.00 89.81 74 ASN A N 1
ATOM 618 C CA . ASN A 1 74 ? -7.246 -3.874 7.413 1.00 89.81 74 ASN A CA 1
ATOM 619 C C . ASN A 1 74 ? -6.664 -2.590 6.795 1.00 89.81 74 ASN A C 1
ATOM 621 O O . ASN A 1 74 ? -6.022 -2.654 5.749 1.00 89.81 74 ASN A O 1
ATOM 625 N N . ASP A 1 75 ? -6.807 -1.445 7.472 1.00 89.06 75 ASP A N 1
ATOM 626 C CA . ASP A 1 75 ? -6.223 -0.176 7.017 1.00 89.06 75 ASP A CA 1
ATOM 627 C C . ASP A 1 75 ? -4.685 -0.252 6.928 1.00 89.06 75 ASP A C 1
ATOM 629 O O . ASP A 1 75 ? -4.075 0.297 6.007 1.00 89.06 75 ASP A O 1
ATOM 633 N N . VAL A 1 76 ? -4.032 -0.945 7.869 1.00 86.94 76 VAL A N 1
ATOM 634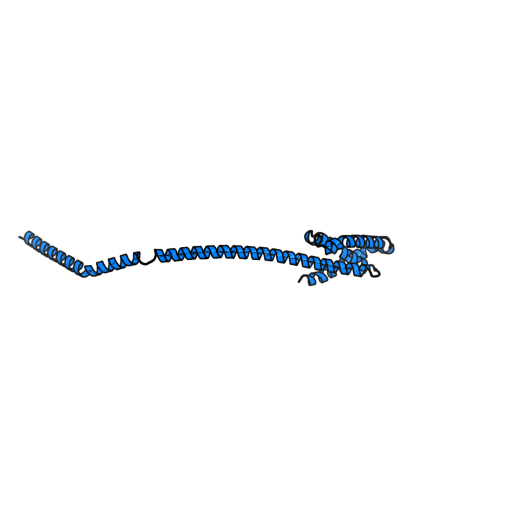 C CA . VAL A 1 76 ? -2.576 -1.168 7.844 1.00 86.94 76 VAL A CA 1
ATOM 635 C C . VAL A 1 76 ? -2.168 -2.043 6.658 1.00 86.94 76 VAL A C 1
ATOM 637 O O . VAL A 1 76 ? -1.206 -1.704 5.964 1.00 86.94 76 VAL A O 1
ATOM 640 N N . ASP A 1 77 ? -2.896 -3.128 6.393 1.00 89.44 77 ASP A N 1
ATOM 641 C CA . ASP A 1 77 ? -2.633 -4.000 5.243 1.00 89.44 77 ASP A CA 1
ATOM 642 C C . ASP A 1 77 ? -2.793 -3.239 3.914 1.00 89.44 77 ASP A C 1
ATOM 644 O O . ASP A 1 77 ? -1.942 -3.341 3.020 1.00 89.44 77 ASP A O 1
ATOM 648 N N . ASP A 1 78 ? -3.820 -2.394 3.799 1.00 91.12 78 ASP A N 1
ATOM 649 C CA . ASP A 1 78 ? -4.027 -1.526 2.639 1.00 91.12 78 ASP A CA 1
ATOM 650 C C . ASP A 1 78 ? -2.885 -0.514 2.460 1.00 91.12 78 ASP A C 1
ATOM 652 O O . ASP A 1 78 ? -2.395 -0.315 1.342 1.00 91.12 78 ASP A O 1
ATOM 656 N N . LEU A 1 79 ? -2.386 0.088 3.543 1.00 87.12 79 LEU A N 1
ATOM 657 C CA . LEU A 1 79 ? -1.237 0.997 3.486 1.00 87.12 79 LEU A CA 1
ATOM 658 C C . LEU A 1 79 ? 0.048 0.293 3.029 1.00 87.12 79 LEU A C 1
ATOM 660 O O . LEU A 1 79 ? 0.793 0.856 2.222 1.00 87.12 79 LEU A O 1
ATOM 664 N N . ILE A 1 80 ? 0.294 -0.941 3.479 1.00 87.31 80 ILE A N 1
ATOM 665 C CA . ILE A 1 80 ? 1.433 -1.759 3.027 1.00 87.31 80 ILE A CA 1
ATOM 666 C C . ILE A 1 80 ? 1.334 -2.039 1.520 1.00 87.31 80 ILE A C 1
ATOM 668 O O . ILE A 1 80 ? 2.337 -1.960 0.793 1.00 87.31 80 ILE A O 1
ATOM 672 N N . ASN A 1 81 ? 0.126 -2.319 1.026 1.00 90.44 81 ASN A N 1
ATOM 673 C CA . ASN A 1 81 ? -0.132 -2.518 -0.399 1.00 90.44 81 ASN A CA 1
ATOM 674 C C . ASN A 1 81 ? 0.124 -1.237 -1.208 1.00 90.44 81 ASN A C 1
ATOM 676 O O . ASN A 1 81 ? 0.794 -1.281 -2.246 1.00 90.44 81 ASN A O 1
ATOM 680 N N . VAL A 1 82 ? -0.343 -0.082 -0.720 1.00 89.25 82 VAL A N 1
ATOM 681 C CA . VAL A 1 82 ? -0.101 1.228 -1.348 1.00 89.25 82 VAL A CA 1
ATOM 682 C C . VAL A 1 82 ? 1.389 1.568 -1.370 1.00 89.25 82 VAL A C 1
ATOM 684 O O . VAL A 1 82 ? 1.906 1.990 -2.407 1.00 89.25 82 VAL A O 1
ATOM 687 N N . GLU A 1 83 ? 2.115 1.350 -0.273 1.00 87.88 83 GLU A N 1
ATOM 688 C CA . GLU A 1 83 ? 3.556 1.604 -0.213 1.00 87.88 83 GLU A CA 1
ATOM 689 C C . GLU A 1 83 ? 4.323 0.718 -1.209 1.00 87.88 83 GLU A C 1
ATOM 691 O O . GLU A 1 83 ? 5.211 1.192 -1.928 1.00 87.88 83 GLU A O 1
ATOM 696 N N . SER A 1 84 ? 3.948 -0.559 -1.307 1.00 87.50 84 SER A N 1
ATOM 697 C CA . SER A 1 84 ? 4.523 -1.502 -2.270 1.00 87.50 84 SER A CA 1
ATOM 698 C C . SER A 1 84 ? 4.258 -1.070 -3.717 1.00 87.50 84 SER A C 1
ATOM 700 O O . SER A 1 84 ? 5.178 -1.060 -4.543 1.00 87.50 84 SER A O 1
ATOM 702 N N . ALA A 1 85 ? 3.037 -0.618 -4.022 1.00 86.81 85 ALA A N 1
ATOM 703 C CA . ALA A 1 85 ? 2.679 -0.081 -5.334 1.00 86.81 85 ALA A CA 1
ATOM 704 C C . ALA A 1 85 ? 3.457 1.203 -5.674 1.00 86.81 85 ALA A C 1
ATOM 706 O O . ALA A 1 85 ? 3.953 1.346 -6.794 1.00 86.81 85 ALA A O 1
ATOM 707 N N . LEU A 1 86 ? 3.633 2.116 -4.712 1.00 87.06 86 LEU A N 1
ATOM 708 C CA . LEU A 1 86 ? 4.435 3.332 -4.884 1.00 87.06 86 LEU A CA 1
ATOM 709 C C . LEU A 1 86 ? 5.910 3.012 -5.150 1.00 87.06 86 LEU A C 1
ATOM 711 O O . LEU A 1 86 ? 6.515 3.600 -6.051 1.00 87.06 86 LEU A O 1
ATOM 715 N N . LYS A 1 87 ? 6.494 2.057 -4.415 1.00 88.88 87 LYS A N 1
ATOM 716 C CA . LYS A 1 87 ? 7.866 1.580 -4.656 1.00 88.88 87 LYS A CA 1
ATOM 717 C C . LYS A 1 87 ? 8.013 1.019 -6.069 1.00 88.88 87 LYS A C 1
ATOM 719 O O . LYS A 1 87 ? 8.968 1.375 -6.765 1.00 88.88 87 LYS A O 1
ATOM 724 N N . LEU A 1 88 ? 7.056 0.207 -6.523 1.00 89.62 88 LEU A N 1
ATOM 725 C CA . LEU A 1 88 ? 7.047 -0.320 -7.887 1.00 89.62 88 LEU A CA 1
ATOM 726 C C . LEU A 1 88 ? 6.920 0.804 -8.927 1.00 89.62 88 LEU A C 1
ATOM 728 O O . LEU A 1 88 ? 7.682 0.834 -9.892 1.00 89.62 88 LEU A O 1
ATOM 732 N N . LEU A 1 89 ? 6.027 1.775 -8.714 1.00 88.38 89 LEU A N 1
ATOM 733 C CA . LEU A 1 89 ? 5.837 2.915 -9.614 1.00 88.38 89 LEU A CA 1
ATOM 734 C C . LEU A 1 89 ? 7.114 3.758 -9.751 1.00 88.38 89 LEU A C 1
ATOM 736 O O . LEU A 1 89 ? 7.496 4.125 -10.864 1.00 88.38 89 LEU A O 1
ATOM 740 N N . ARG A 1 90 ? 7.816 4.014 -8.641 1.00 87.88 90 ARG A N 1
ATOM 741 C CA . ARG A 1 90 ? 9.119 4.701 -8.642 1.00 87.88 90 ARG A CA 1
ATOM 742 C C . ARG A 1 90 ? 10.153 3.934 -9.471 1.00 87.88 90 ARG A C 1
ATOM 744 O O . ARG A 1 90 ? 10.877 4.536 -10.266 1.00 87.88 90 ARG A O 1
ATOM 751 N N . GLN A 1 91 ? 10.190 2.606 -9.360 1.00 88.19 91 GLN A N 1
ATOM 752 C CA . GLN A 1 91 ? 11.069 1.770 -10.183 1.00 88.19 91 GLN A CA 1
ATOM 753 C C . GLN A 1 91 ? 10.692 1.802 -11.671 1.00 88.19 91 GLN A C 1
ATOM 755 O O . GLN A 1 91 ? 11.584 1.916 -12.512 1.00 88.19 91 GLN A O 1
ATOM 760 N N . VAL A 1 92 ? 9.397 1.775 -12.008 1.00 89.50 92 VAL A N 1
ATOM 761 C CA . VAL A 1 92 ? 8.907 1.938 -13.391 1.00 89.50 92 VAL A CA 1
ATOM 762 C C . VAL A 1 92 ? 9.332 3.291 -13.960 1.00 89.50 92 VAL A C 1
ATOM 764 O O . VAL A 1 92 ? 9.816 3.361 -15.091 1.00 89.50 92 VAL A O 1
ATOM 767 N N . PHE A 1 93 ? 9.199 4.365 -13.182 1.00 87.88 93 PHE A N 1
ATOM 768 C CA . PHE A 1 93 ? 9.608 5.704 -13.600 1.00 87.88 93 PHE A CA 1
ATOM 769 C C . PHE A 1 93 ? 11.118 5.789 -13.855 1.00 87.88 93 PHE A C 1
ATOM 771 O O . PHE A 1 93 ? 11.547 6.271 -14.911 1.00 87.88 93 PHE A O 1
ATOM 778 N N . LYS A 1 94 ? 11.932 5.257 -12.933 1.00 88.50 94 LYS A N 1
ATOM 779 C CA . LYS A 1 94 ? 13.389 5.170 -13.098 1.00 88.50 94 LYS A CA 1
ATOM 780 C C . LYS A 1 94 ? 13.757 4.375 -14.354 1.00 88.50 94 LYS A C 1
ATOM 782 O O . LYS A 1 94 ? 14.552 4.849 -15.165 1.00 88.50 94 LYS A O 1
ATOM 787 N N . PHE A 1 95 ? 13.132 3.214 -14.553 1.00 89.81 95 PHE A N 1
ATOM 788 C CA . PHE A 1 95 ? 13.338 2.375 -15.732 1.00 89.81 95 PHE A CA 1
ATOM 789 C C . PHE A 1 95 ? 13.019 3.128 -17.028 1.00 89.81 95 PHE A C 1
ATOM 791 O O . PHE A 1 95 ? 13.850 3.182 -17.931 1.00 89.81 95 PHE A O 1
ATOM 798 N N . LYS A 1 96 ? 11.850 3.776 -17.112 1.00 88.56 96 LYS A N 1
ATOM 799 C CA . LYS A 1 96 ? 11.421 4.530 -18.301 1.00 88.56 96 LYS A CA 1
ATOM 800 C C . LYS A 1 96 ? 12.350 5.706 -18.614 1.00 88.56 96 LYS A C 1
ATOM 802 O O . LYS A 1 96 ? 12.616 5.989 -19.784 1.00 88.56 96 LYS A O 1
ATOM 807 N N . THR A 1 97 ? 12.857 6.374 -17.581 1.00 86.44 97 THR A N 1
ATOM 808 C CA . THR A 1 97 ? 13.798 7.492 -17.726 1.00 86.44 97 THR A CA 1
ATOM 809 C C . THR A 1 97 ? 15.134 7.011 -18.293 1.00 86.44 97 THR A C 1
ATOM 811 O O . THR A 1 97 ? 15.629 7.578 -19.267 1.00 86.44 97 THR A O 1
ATOM 814 N N . LEU A 1 98 ? 15.686 5.925 -17.742 1.00 89.06 98 LEU A N 1
ATOM 815 C CA . LEU A 1 98 ? 16.912 5.294 -18.244 1.00 89.06 98 LEU A CA 1
ATOM 816 C C . LEU A 1 98 ? 16.747 4.764 -19.674 1.00 89.06 98 LEU A C 1
ATOM 818 O O . LEU A 1 98 ? 17.630 4.965 -20.503 1.00 89.06 98 LEU A O 1
ATOM 822 N N . ALA A 1 99 ? 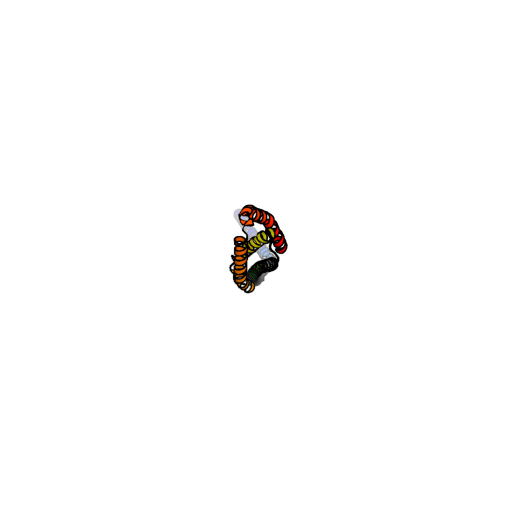15.610 4.134 -19.970 1.00 88.56 99 ALA A N 1
ATOM 823 C CA . ALA A 1 99 ? 15.263 3.646 -21.301 1.00 88.56 99 ALA A CA 1
ATOM 824 C C . ALA A 1 99 ? 15.254 4.784 -22.335 1.00 88.56 99 ALA A C 1
ATOM 826 O O . ALA A 1 99 ? 15.997 4.748 -23.310 1.00 88.56 99 ALA A O 1
ATOM 827 N N . SER A 1 100 ? 14.520 5.863 -22.052 1.00 87.19 100 SER A N 1
ATOM 828 C CA . SER A 1 100 ? 14.471 7.051 -22.919 1.00 87.19 100 SER A CA 1
ATOM 829 C C . SER A 1 100 ? 15.854 7.683 -23.122 1.00 87.19 100 SER A C 1
ATOM 831 O O . SER A 1 100 ? 16.194 8.137 -24.216 1.00 87.19 100 SER A O 1
ATOM 833 N N . LEU A 1 101 ? 16.673 7.724 -22.063 1.00 86.62 101 LEU A N 1
ATOM 834 C CA . LEU A 1 101 ? 18.034 8.249 -22.134 1.00 86.62 101 LEU A CA 1
ATOM 835 C C . LEU A 1 101 ? 18.930 7.376 -23.023 1.00 86.62 101 LEU A C 1
ATOM 837 O O . LEU A 1 101 ? 19.719 7.919 -23.800 1.00 86.62 101 LEU A O 1
ATOM 841 N N . LEU A 1 102 ? 18.803 6.051 -22.910 1.00 88.62 102 LEU A N 1
ATOM 842 C CA . LEU A 1 102 ? 19.510 5.084 -23.742 1.00 88.62 102 LEU A CA 1
ATOM 843 C C . LEU A 1 102 ? 19.143 5.267 -25.218 1.00 88.62 102 LEU A C 1
ATOM 845 O O . LEU A 1 102 ? 20.042 5.436 -26.041 1.00 88.62 102 LEU A O 1
ATOM 849 N N . ASP A 1 103 ? 17.849 5.322 -25.533 1.00 87.69 103 ASP A N 1
ATOM 850 C CA . ASP A 1 103 ? 17.348 5.515 -26.899 1.00 87.69 103 ASP A CA 1
ATOM 851 C C . ASP A 1 103 ? 17.902 6.794 -27.525 1.00 87.69 103 ASP A C 1
ATOM 853 O O . ASP A 1 103 ? 18.466 6.768 -28.621 1.00 87.69 103 ASP A O 1
ATOM 857 N N . ARG A 1 104 ? 17.827 7.913 -26.792 1.00 86.44 104 ARG A N 1
ATOM 858 C CA . ARG A 1 104 ? 18.334 9.209 -27.261 1.00 86.44 104 ARG A CA 1
ATOM 859 C C . ARG A 1 104 ? 19.831 9.167 -27.558 1.00 86.44 104 ARG A C 1
ATOM 861 O O . ARG A 1 104 ? 20.290 9.771 -28.520 1.00 86.44 104 ARG A O 1
ATOM 868 N N . ARG A 1 105 ? 20.614 8.473 -26.732 1.00 85.56 105 ARG A N 1
ATOM 869 C CA . ARG A 1 105 ? 22.070 8.370 -26.921 1.00 85.56 105 ARG A CA 1
ATOM 870 C C . ARG A 1 105 ? 22.430 7.483 -28.102 1.00 85.56 105 ARG A C 1
ATOM 872 O O . ARG A 1 105 ? 23.344 7.817 -28.841 1.00 85.56 105 ARG A O 1
ATOM 879 N N . LEU A 1 106 ? 21.682 6.405 -28.320 1.00 85.12 106 LEU A N 1
ATOM 880 C CA . LEU A 1 106 ? 21.874 5.496 -29.453 1.00 85.12 106 LEU A CA 1
ATOM 881 C C . LEU A 1 106 ? 21.507 6.103 -30.816 1.00 85.12 106 LEU A C 1
ATOM 883 O O . LEU A 1 106 ? 21.860 5.517 -31.844 1.00 85.12 106 LEU A O 1
ATOM 887 N N . GLN A 1 107 ? 20.793 7.232 -30.826 1.00 83.62 107 GLN A N 1
ATOM 888 C CA . GLN A 1 107 ? 20.486 8.020 -32.022 1.00 83.62 107 GLN A CA 1
ATOM 889 C C . GLN A 1 107 ? 21.603 9.012 -32.396 1.00 83.62 107 GLN A C 1
ATOM 891 O O . GLN A 1 107 ? 21.654 9.449 -33.544 1.00 83.62 107 GLN A O 1
ATOM 896 N N . ASN A 1 108 ? 22.506 9.343 -31.467 1.00 79.75 108 ASN A N 1
ATOM 897 C CA . ASN A 1 108 ? 23.599 10.290 -31.693 1.00 79.75 108 ASN A CA 1
ATOM 898 C C . ASN A 1 108 ? 24.874 9.593 -32.198 1.00 79.75 108 ASN A C 1
ATOM 900 O O . ASN A 1 108 ? 25.068 8.390 -32.011 1.00 79.75 108 ASN A O 1
ATOM 904 N N . THR A 1 109 ? 25.782 10.364 -32.803 1.00 74.75 109 THR A N 1
ATOM 905 C CA . THR A 1 109 ? 27.139 9.896 -33.122 1.00 74.75 109 THR A CA 1
ATOM 906 C C . THR A 1 109 ? 27.877 9.554 -31.830 1.00 74.75 109 THR A C 1
ATOM 908 O O . THR A 1 109 ? 28.056 10.416 -30.975 1.00 74.75 109 THR A O 1
ATOM 911 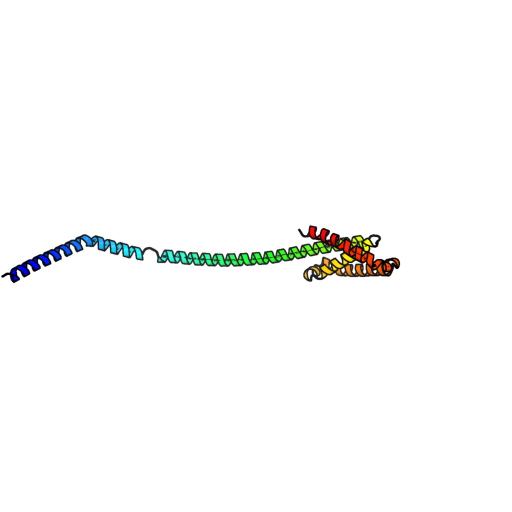N N . LEU A 1 110 ? 28.300 8.299 -31.692 1.00 78.50 110 LEU A N 1
ATOM 912 C CA . LEU A 1 110 ? 28.842 7.764 -30.444 1.00 78.50 110 LEU A CA 1
ATOM 913 C C . LEU A 1 110 ? 30.342 8.054 -30.309 1.00 78.50 110 LEU A C 1
ATOM 915 O O . LEU A 1 110 ? 31.131 7.620 -31.149 1.00 78.50 110 LEU A O 1
ATOM 919 N N . ASN A 1 111 ? 30.741 8.724 -29.227 1.00 79.25 111 ASN A N 1
ATOM 920 C CA . ASN A 1 111 ? 32.139 8.792 -28.789 1.00 79.25 111 ASN A CA 1
ATOM 921 C C . ASN A 1 111 ? 32.424 7.799 -27.636 1.00 79.25 111 ASN A C 1
ATOM 923 O O . ASN A 1 111 ? 31.523 7.125 -27.134 1.00 79.25 111 ASN A O 1
ATOM 927 N N . GLU A 1 112 ? 33.684 7.688 -27.197 1.00 71.25 112 GLU A N 1
ATOM 928 C CA . GLU A 1 112 ? 34.081 6.731 -26.144 1.00 71.25 112 GLU A CA 1
ATOM 929 C C . GLU A 1 112 ? 33.364 6.979 -24.801 1.00 71.25 112 GLU A C 1
ATOM 931 O O . GLU A 1 112 ? 33.042 6.031 -24.080 1.00 71.25 112 GLU A O 1
ATOM 936 N N . GLN A 1 113 ? 33.061 8.240 -24.484 1.00 76.00 113 GLN A N 1
ATOM 937 C CA . GLN A 1 113 ? 32.331 8.630 -23.279 1.00 76.00 113 GLN A CA 1
ATOM 938 C C . GLN A 1 113 ? 30.847 8.249 -23.372 1.00 76.00 113 GLN A C 1
ATOM 940 O O . GLN A 1 113 ? 30.292 7.716 -22.408 1.00 76.00 113 GLN A O 1
ATOM 945 N N . ASP A 1 114 ? 30.221 8.442 -24.534 1.00 80.19 114 ASP A N 1
ATOM 946 C CA . ASP A 1 114 ? 28.844 8.018 -24.795 1.00 80.19 114 ASP A CA 1
ATOM 947 C C . ASP A 1 114 ? 28.715 6.501 -24.683 1.00 80.19 114 ASP A C 1
ATOM 949 O O . ASP A 1 114 ? 27.792 6.008 -24.037 1.00 80.19 114 ASP A O 1
ATOM 953 N N . ILE A 1 115 ? 29.676 5.756 -25.240 1.00 80.62 115 ILE A N 1
ATOM 954 C CA . ILE A 1 115 ? 29.724 4.294 -25.151 1.00 80.62 115 ILE A CA 1
ATOM 955 C C . ILE A 1 115 ? 29.822 3.852 -23.688 1.00 80.62 115 ILE A C 1
ATOM 957 O O . ILE A 1 115 ? 29.012 3.033 -23.253 1.00 80.62 115 ILE A O 1
ATOM 961 N N . ALA A 1 116 ? 30.748 4.414 -22.903 1.00 79.19 116 ALA A N 1
ATOM 962 C CA . ALA A 1 116 ? 30.899 4.064 -21.489 1.00 79.19 116 ALA A CA 1
ATOM 963 C C . ALA A 1 116 ? 29.603 4.299 -20.696 1.00 79.19 116 ALA A C 1
ATOM 965 O O . ALA A 1 116 ? 29.175 3.441 -19.920 1.00 79.19 116 ALA A O 1
ATOM 966 N N . GLN A 1 117 ? 28.934 5.430 -20.924 1.00 81.06 117 GLN A N 1
ATOM 967 C CA . GLN A 1 117 ? 27.690 5.734 -20.228 1.00 81.06 117 GLN A CA 1
ATOM 968 C C . GLN A 1 117 ? 26.488 4.921 -20.751 1.00 81.06 117 GLN A C 1
ATOM 970 O O . GLN A 1 117 ? 25.591 4.601 -19.971 1.00 81.06 117 GLN A O 1
ATOM 975 N N . ILE A 1 118 ? 26.452 4.555 -22.038 1.00 85.81 118 ILE A N 1
ATOM 976 C CA . ILE A 1 118 ? 25.458 3.624 -22.595 1.00 85.81 118 ILE A CA 1
ATOM 977 C C . ILE A 1 118 ? 25.595 2.251 -21.938 1.00 85.81 118 ILE A C 1
ATOM 979 O O . ILE A 1 118 ? 24.589 1.694 -21.504 1.00 85.81 118 ILE A O 1
ATOM 983 N N . VAL A 1 119 ? 26.819 1.729 -21.806 1.00 84.94 119 VAL A N 1
ATOM 984 C CA . VAL A 1 119 ? 27.043 0.434 -21.151 1.00 84.94 119 VAL A CA 1
ATOM 985 C C . VAL A 1 119 ? 26.571 0.469 -19.695 1.00 84.94 119 VAL A C 1
ATOM 987 O O . VAL A 1 119 ? 25.840 -0.428 -19.290 1.00 84.94 119 VAL A O 1
ATOM 990 N N . LEU A 1 120 ? 26.881 1.529 -18.940 1.00 83.81 120 LEU A N 1
ATOM 991 C CA . LEU A 1 120 ? 26.357 1.694 -17.575 1.00 83.81 120 LEU A CA 1
ATOM 992 C C . LEU A 1 120 ? 24.824 1.761 -17.526 1.00 83.81 120 LEU A C 1
ATOM 994 O O . LEU A 1 120 ? 24.204 1.204 -16.626 1.00 83.81 120 LEU A O 1
ATOM 998 N N . THR A 1 121 ? 24.206 2.444 -18.492 1.00 86.31 121 THR A N 1
ATOM 999 C CA . THR A 1 121 ? 22.742 2.559 -18.576 1.00 86.31 121 THR A CA 1
ATOM 1000 C C . THR A 1 121 ? 22.106 1.193 -18.847 1.00 86.31 121 THR A C 1
ATOM 1002 O O . THR A 1 121 ? 21.092 0.862 -18.239 1.00 86.31 121 THR A O 1
ATOM 1005 N N . ILE A 1 122 ? 22.713 0.377 -19.716 1.00 88.69 122 ILE A N 1
ATOM 1006 C CA . ILE A 1 122 ? 22.275 -1.000 -19.988 1.00 88.69 122 ILE A CA 1
ATOM 1007 C C . ILE A 1 122 ? 22.437 -1.875 -18.740 1.00 88.69 122 ILE A C 1
ATOM 1009 O O . ILE A 1 122 ? 21.488 -2.563 -18.378 1.00 88.69 122 ILE A O 1
ATOM 1013 N N . GLU A 1 123 ? 23.589 -1.822 -18.065 1.00 87.00 123 GLU A N 1
ATOM 1014 C CA . GLU A 1 123 ? 23.845 -2.579 -16.828 1.00 87.00 123 GLU A CA 1
ATOM 1015 C C . GLU A 1 123 ? 22.811 -2.240 -15.735 1.00 87.00 123 GLU A C 1
ATOM 1017 O O . GLU A 1 123 ? 22.262 -3.134 -15.092 1.00 87.00 123 GLU A O 1
ATOM 1022 N N . GLU A 1 124 ? 22.478 -0.957 -15.558 1.00 86.50 124 GLU A N 1
ATOM 1023 C CA . GLU A 1 124 ? 21.472 -0.520 -14.582 1.00 86.50 124 GLU A CA 1
ATOM 1024 C C . GLU A 1 124 ? 20.045 -0.943 -14.975 1.00 86.50 124 GLU A C 1
ATOM 1026 O O . GLU A 1 124 ? 19.265 -1.363 -14.118 1.00 86.50 124 GLU A O 1
ATOM 1031 N N . LEU A 1 125 ? 19.693 -0.890 -16.265 1.00 89.69 125 LEU A N 1
ATOM 1032 C CA . LEU A 1 125 ? 18.414 -1.410 -16.762 1.00 89.69 125 LEU A CA 1
ATOM 1033 C C . LEU A 1 125 ? 18.307 -2.929 -16.561 1.00 89.69 125 LEU A C 1
ATOM 1035 O O . LEU A 1 125 ? 17.255 -3.415 -16.148 1.00 89.69 125 LEU A O 1
ATOM 1039 N N . GLU A 1 126 ? 19.385 -3.681 -16.801 1.00 89.44 126 GLU A N 1
ATOM 1040 C CA . GLU A 1 126 ? 19.446 -5.124 -16.537 1.00 89.44 126 GLU A CA 1
ATOM 1041 C C . GLU A 1 126 ? 19.306 -5.431 -15.042 1.00 89.44 126 GLU A C 1
ATOM 1043 O O . GLU A 1 126 ? 18.584 -6.360 -14.678 1.00 89.44 126 GLU A O 1
ATOM 1048 N N . ARG A 1 127 ? 19.918 -4.618 -14.171 1.00 89.62 127 ARG A N 1
ATOM 1049 C CA . ARG A 1 127 ? 19.758 -4.729 -12.716 1.00 89.62 127 ARG A CA 1
ATOM 1050 C C . ARG A 1 127 ? 18.310 -4.502 -12.286 1.00 89.62 127 ARG A C 1
ATOM 1052 O O . ARG A 1 127 ? 17.781 -5.288 -11.507 1.00 89.62 127 ARG A O 1
ATOM 1059 N N . LEU A 1 128 ? 17.643 -3.471 -12.812 1.00 88.88 128 LEU A N 1
ATOM 1060 C CA . LEU A 1 128 ? 16.223 -3.221 -12.534 1.00 88.88 128 LEU A CA 1
ATOM 1061 C C . LEU A 1 128 ? 15.338 -4.387 -13.007 1.00 88.88 128 LEU A C 1
ATOM 1063 O O . LEU A 1 128 ? 14.409 -4.779 -12.304 1.00 88.88 128 LEU A O 1
ATOM 1067 N N . LEU A 1 129 ? 15.665 -5.002 -14.147 1.00 89.12 129 LEU A N 1
ATOM 1068 C CA . LEU A 1 129 ? 14.971 -6.184 -14.672 1.00 89.12 129 LEU A CA 1
ATOM 1069 C C . LEU A 1 129 ? 15.193 -7.464 -13.851 1.00 89.12 129 LEU A C 1
ATOM 1071 O O . LEU A 1 129 ? 14.586 -8.481 -14.176 1.00 89.12 129 LEU A O 1
ATOM 1075 N N . GLN A 1 130 ? 16.020 -7.460 -12.803 1.00 88.50 130 GLN A N 1
ATOM 1076 C CA . GLN A 1 130 ? 16.062 -8.571 -11.845 1.00 88.50 130 GLN A CA 1
ATOM 1077 C C . GLN A 1 130 ? 14.836 -8.570 -10.918 1.00 88.50 130 GLN A C 1
ATOM 1079 O O . GLN A 1 130 ? 14.496 -9.611 -10.361 1.00 88.50 130 GLN A O 1
ATOM 1084 N N . ASN A 1 131 ? 14.123 -7.444 -10.791 1.00 88.81 131 ASN A N 1
ATOM 1085 C CA . ASN A 1 131 ? 12.866 -7.394 -10.052 1.00 88.81 131 ASN A CA 1
ATOM 1086 C C . ASN A 1 131 ? 11.743 -8.100 -10.849 1.00 88.81 131 ASN A C 1
ATOM 1088 O O . ASN A 1 131 ? 11.430 -7.723 -11.981 1.00 88.81 131 ASN A O 1
ATOM 1092 N N . GLU A 1 132 ? 11.152 -9.156 -10.276 1.00 88.44 132 GLU A N 1
ATOM 1093 C CA . GLU A 1 132 ? 10.020 -9.900 -10.860 1.00 88.44 132 GLU A CA 1
ATOM 1094 C C . GLU A 1 132 ? 8.783 -9.022 -11.077 1.00 88.44 132 GLU A C 1
ATOM 1096 O O . GLU A 1 132 ? 8.203 -9.039 -12.164 1.00 88.44 132 GLU A O 1
ATOM 1101 N N . ASP A 1 133 ? 8.411 -8.206 -10.092 1.00 86.81 133 ASP A N 1
ATOM 1102 C CA . ASP A 1 133 ? 7.207 -7.375 -10.159 1.00 86.81 133 ASP A CA 1
ATOM 1103 C C . ASP A 1 133 ? 7.342 -6.305 -11.240 1.00 86.81 133 ASP A C 1
ATOM 1105 O O . ASP A 1 133 ? 6.425 -6.073 -12.030 1.00 86.81 133 ASP A O 1
ATOM 1109 N N . LEU A 1 134 ? 8.537 -5.719 -11.357 1.00 89.44 134 LEU A N 1
ATOM 1110 C CA . LEU A 1 134 ? 8.834 -4.744 -12.401 1.00 89.44 134 LEU A CA 1
ATOM 1111 C C . LEU A 1 134 ? 8.759 -5.363 -13.801 1.00 89.44 134 LEU A C 1
ATOM 1113 O O . LEU A 1 134 ? 8.235 -4.740 -14.721 1.00 89.44 134 LEU A O 1
ATOM 1117 N N . ARG A 1 135 ? 9.240 -6.601 -13.975 1.00 86.75 135 ARG A N 1
ATOM 1118 C CA . ARG A 1 135 ? 9.206 -7.310 -15.266 1.00 86.75 135 ARG A CA 1
ATOM 1119 C C . ARG A 1 135 ? 7.798 -7.605 -15.768 1.00 86.75 135 ARG A C 1
ATOM 1121 O O . ARG A 1 135 ? 7.618 -7.734 -16.978 1.00 86.75 135 ARG A O 1
ATOM 1128 N N . ARG A 1 136 ? 6.827 -7.731 -14.863 1.00 87.88 136 ARG A N 1
ATOM 1129 C CA . ARG A 1 136 ? 5.419 -7.981 -15.206 1.00 87.88 136 ARG A CA 1
ATOM 1130 C C . ARG A 1 136 ? 4.714 -6.732 -15.732 1.00 87.88 136 ARG A C 1
ATOM 1132 O O . ARG A 1 136 ? 3.675 -6.850 -16.376 1.00 87.88 136 ARG A O 1
ATOM 1139 N N . VAL A 1 137 ? 5.274 -5.543 -15.506 1.00 88.44 137 VAL A N 1
ATOM 1140 C CA . VAL A 1 137 ? 4.725 -4.293 -16.041 1.00 88.44 137 VAL A CA 1
ATOM 1141 C C . VAL A 1 137 ? 4.872 -4.287 -17.563 1.00 88.44 137 VAL A C 1
ATOM 1143 O O . VAL A 1 137 ? 5.984 -4.340 -18.086 1.00 88.44 137 VAL A O 1
ATOM 1146 N N . GLN A 1 138 ? 3.753 -4.162 -18.283 1.00 82.81 138 GLN A N 1
ATOM 1147 C CA . GLN A 1 138 ? 3.700 -4.288 -19.747 1.00 82.81 138 GLN A CA 1
ATOM 1148 C C . GLN A 1 138 ? 4.750 -3.433 -20.476 1.00 82.81 138 GLN A C 1
ATOM 1150 O O . GLN A 1 138 ? 5.436 -3.926 -21.366 1.00 82.81 138 GLN A O 1
ATOM 1155 N N . VAL A 1 139 ? 4.916 -2.168 -20.071 1.00 79.31 139 VAL A N 1
ATOM 1156 C CA . VAL A 1 139 ? 5.891 -1.238 -20.673 1.00 79.31 139 VAL A CA 1
ATOM 1157 C C . VAL A 1 139 ? 7.333 -1.737 -20.508 1.00 79.31 139 VAL A C 1
ATOM 1159 O O . VAL A 1 139 ? 8.141 -1.642 -21.434 1.00 79.31 139 VAL A O 1
ATOM 1162 N N . VAL A 1 140 ? 7.657 -2.307 -19.345 1.00 83.94 140 VAL A N 1
ATOM 1163 C CA . VAL A 1 140 ? 8.978 -2.880 -19.046 1.00 83.94 140 VAL A CA 1
ATOM 1164 C C . VAL A 1 140 ? 9.191 -4.159 -19.853 1.00 83.94 140 VAL A C 1
ATOM 1166 O O . VAL A 1 140 ? 10.243 -4.337 -20.472 1.00 83.94 140 VAL A O 1
ATOM 1169 N N . TYR A 1 141 ? 8.171 -5.019 -19.904 1.00 80.75 141 TYR A N 1
ATOM 1170 C CA . TYR A 1 141 ? 8.191 -6.256 -20.678 1.00 80.75 141 TYR A CA 1
ATOM 1171 C C . TYR A 1 141 ? 8.479 -5.990 -22.160 1.00 80.75 141 TYR A C 1
ATOM 1173 O O . TYR A 1 141 ? 9.377 -6.606 -22.737 1.00 80.75 141 TYR A O 1
ATOM 1181 N N . THR A 1 142 ? 7.788 -5.019 -22.764 1.00 83.38 142 THR A N 1
ATOM 1182 C CA . THR A 1 142 ? 7.999 -4.653 -24.171 1.00 83.38 142 THR A CA 1
ATOM 1183 C C . THR A 1 142 ? 9.399 -4.097 -24.431 1.00 83.38 142 THR A C 1
ATOM 1185 O O . THR A 1 142 ? 10.015 -4.423 -25.447 1.00 83.38 142 THR A O 1
ATOM 1188 N N . TYR A 1 143 ? 9.947 -3.313 -23.497 1.00 89.31 143 TYR A N 1
ATOM 1189 C CA . TYR A 1 143 ? 11.271 -2.712 -23.659 1.00 89.31 143 TYR A CA 1
ATOM 1190 C C . TYR A 1 143 ? 12.411 -3.729 -23.498 1.00 89.31 143 TYR A C 1
ATOM 1192 O O . TYR A 1 143 ? 13.491 -3.547 -24.056 1.00 89.31 143 TYR A O 1
ATOM 1200 N N . LYS A 1 144 ? 12.192 -4.849 -22.795 1.00 85.44 144 LYS A N 1
ATOM 1201 C CA . LYS A 1 144 ? 13.207 -5.905 -22.625 1.00 85.44 144 LYS A CA 1
ATOM 1202 C C . LYS A 1 144 ? 13.747 -6.418 -23.966 1.00 85.44 144 LYS A C 1
ATOM 1204 O O . LYS A 1 144 ? 14.951 -6.628 -24.095 1.00 85.44 144 LYS A O 1
ATOM 1209 N N . ALA A 1 145 ? 12.880 -6.601 -24.962 1.00 83.06 145 ALA A N 1
ATOM 1210 C CA . ALA A 1 145 ? 13.293 -7.035 -26.297 1.00 83.06 145 ALA A CA 1
ATOM 1211 C C . ALA A 1 145 ? 14.148 -5.969 -27.009 1.00 83.06 145 ALA A C 1
ATOM 1213 O O . ALA A 1 145 ? 15.174 -6.291 -27.610 1.00 83.06 145 ALA A O 1
ATOM 1214 N N . GLN A 1 146 ? 13.773 -4.693 -26.879 1.00 86.94 146 GLN A N 1
ATOM 1215 C CA . GLN A 1 146 ? 14.531 -3.562 -27.424 1.00 86.94 146 GLN A CA 1
ATOM 1216 C C . GLN A 1 146 ? 15.903 -3.425 -26.751 1.00 86.94 146 GLN A C 1
ATOM 1218 O O . GLN A 1 146 ? 16.907 -3.224 -27.430 1.00 86.94 146 GLN A O 1
ATOM 1223 N N . LEU A 1 147 ? 15.982 -3.637 -25.434 1.00 88.81 147 LEU A N 1
ATOM 1224 C CA . LEU A 1 147 ? 17.240 -3.611 -24.691 1.00 88.81 147 LEU A CA 1
ATOM 1225 C C . LEU A 1 147 ? 18.236 -4.667 -25.198 1.00 88.81 147 LEU A C 1
ATOM 1227 O O . LEU A 1 147 ? 19.420 -4.365 -25.352 1.00 88.81 147 LEU A O 1
ATOM 1231 N N . GLN A 1 148 ? 17.769 -5.880 -25.518 1.00 86.44 148 GLN A N 1
ATOM 1232 C CA . GLN A 1 148 ? 18.625 -6.914 -26.116 1.00 86.44 148 GLN A CA 1
ATOM 1233 C C . GLN A 1 148 ? 19.148 -6.495 -27.496 1.00 86.44 148 GLN A C 1
ATOM 1235 O O . GLN A 1 148 ? 20.321 -6.707 -27.809 1.00 86.44 148 GLN A O 1
ATOM 1240 N N . HIS A 1 149 ? 18.311 -5.834 -28.299 1.00 86.25 149 HIS A N 1
ATOM 1241 C CA . HIS A 1 149 ? 18.732 -5.281 -29.584 1.00 86.25 149 HIS A CA 1
ATOM 1242 C C . HIS A 1 149 ? 19.793 -4.177 -29.417 1.00 86.25 149 HIS A C 1
ATOM 1244 O O . HIS A 1 149 ? 20.819 -4.190 -30.102 1.00 86.25 149 HIS A O 1
ATOM 1250 N N . HIS A 1 150 ? 19.605 -3.264 -28.460 1.00 86.44 150 HIS A N 1
ATOM 1251 C CA . HIS A 1 150 ? 20.575 -2.214 -28.137 1.00 86.44 150 HIS A CA 1
ATOM 1252 C C . HIS A 1 150 ? 21.915 -2.779 -27.664 1.00 86.44 150 HIS A C 1
ATOM 1254 O O . HIS A 1 150 ? 22.969 -2.313 -28.104 1.00 86.44 150 HIS A O 1
ATOM 1260 N N . LYS A 1 151 ? 21.885 -3.833 -26.841 1.00 86.38 151 LYS A N 1
ATOM 1261 C CA . LYS A 1 151 ? 23.082 -4.549 -26.390 1.00 86.38 151 LYS A CA 1
ATOM 1262 C C . LYS A 1 151 ? 23.860 -5.131 -27.570 1.00 86.38 151 LYS A C 1
ATOM 1264 O O . LYS A 1 151 ? 25.050 -4.857 -27.706 1.00 86.38 151 LYS A O 1
ATOM 1269 N N . ALA A 1 152 ? 23.181 -5.842 -28.470 1.00 84.75 152 ALA A N 1
ATOM 1270 C CA . ALA A 1 152 ? 23.802 -6.403 -29.669 1.00 84.75 152 ALA A CA 1
ATOM 1271 C C . ALA A 1 152 ? 24.409 -5.314 -30.575 1.00 84.75 152 ALA A C 1
ATOM 1273 O O . ALA A 1 152 ? 25.537 -5.461 -31.055 1.00 84.75 152 ALA A O 1
ATOM 1274 N N . LYS A 1 153 ? 23.703 -4.189 -30.760 1.00 83.19 153 LYS A N 1
ATOM 1275 C CA . LYS A 1 153 ? 24.189 -3.041 -31.542 1.00 83.19 153 LYS A CA 1
ATOM 1276 C C . LYS A 1 153 ? 25.486 -2.476 -30.955 1.00 83.19 153 LYS A C 1
ATOM 1278 O O . LYS A 1 153 ? 26.460 -2.315 -31.691 1.00 83.19 153 LYS A O 1
ATOM 1283 N N . ILE A 1 154 ? 25.541 -2.242 -29.643 1.00 83.31 154 ILE A N 1
ATOM 1284 C CA . ILE A 1 154 ? 26.736 -1.715 -28.964 1.00 83.31 154 ILE A CA 1
ATOM 1285 C C . ILE A 1 154 ? 27.898 -2.709 -28.983 1.00 83.31 154 ILE A C 1
ATOM 1287 O O . ILE A 1 154 ? 29.019 -2.315 -29.303 1.00 83.31 154 ILE A O 1
ATOM 1291 N N . SER A 1 155 ? 27.648 -3.997 -28.733 1.00 80.75 155 SER A N 1
ATOM 1292 C CA . SER A 1 155 ? 28.679 -5.036 -28.856 1.00 80.75 155 SER A CA 1
ATOM 1293 C C . SER A 1 155 ? 29.280 -5.074 -30.265 1.00 80.75 155 SER A C 1
ATOM 1295 O O . SER A 1 155 ? 30.497 -5.182 -30.414 1.00 80.75 155 SER A O 1
ATOM 1297 N N . SER A 1 156 ? 28.454 -4.897 -31.303 1.00 79.62 156 SER A N 1
ATOM 1298 C CA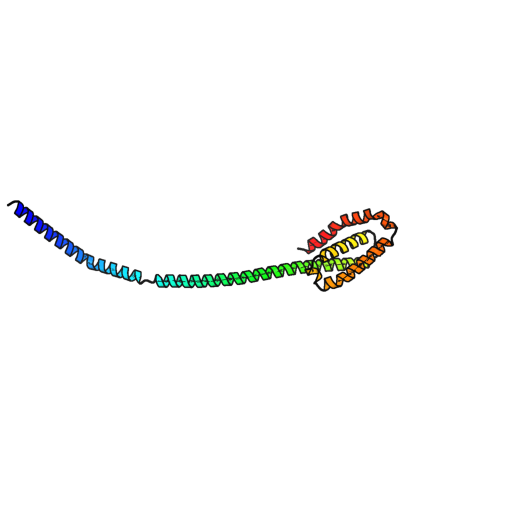 . SER A 1 156 ? 28.936 -4.828 -32.686 1.00 79.62 156 SER A CA 1
ATOM 1299 C C . SER A 1 156 ? 29.805 -3.590 -32.948 1.00 79.62 156 SER A C 1
ATOM 1301 O O . SER A 1 156 ? 30.845 -3.708 -33.596 1.00 79.62 156 SER A O 1
ATOM 1303 N N . HIS A 1 157 ? 29.445 -2.422 -32.402 1.00 76.00 157 HIS A N 1
ATOM 1304 C CA . HIS A 1 157 ? 30.254 -1.203 -32.509 1.00 76.00 157 HIS A CA 1
ATOM 1305 C C . HIS A 1 157 ? 31.609 -1.357 -31.816 1.00 76.00 157 HIS A C 1
ATOM 1307 O O . HIS A 1 157 ? 32.636 -1.019 -32.401 1.00 76.00 157 HIS A O 1
ATOM 1313 N N . LEU A 1 158 ? 31.632 -1.938 -30.616 1.00 72.50 158 LEU A N 1
ATOM 1314 C CA . LEU A 1 158 ? 32.872 -2.211 -29.890 1.00 72.50 158 LEU A CA 1
ATOM 1315 C C . LEU A 1 158 ? 33.798 -3.157 -30.674 1.00 72.50 158 LEU A C 1
ATOM 1317 O O . LEU A 1 158 ? 34.993 -2.900 -30.752 1.00 72.50 158 LEU A O 1
ATOM 1321 N N . SER A 1 159 ? 33.249 -4.188 -31.328 1.00 71.38 159 SER A N 1
ATOM 1322 C CA . SER A 1 159 ? 34.036 -5.148 -32.127 1.00 71.38 159 SER A CA 1
ATOM 1323 C C . SER A 1 159 ? 34.582 -4.594 -33.454 1.00 71.38 159 SER A C 1
ATOM 1325 O O . SER A 1 159 ? 35.569 -5.102 -33.977 1.00 71.38 159 SER A O 1
ATOM 1327 N N . LYS A 1 160 ? 33.946 -3.558 -34.021 1.00 68.56 160 LYS A N 1
ATOM 1328 C CA . LYS A 1 160 ? 34.295 -2.982 -35.334 1.00 68.56 160 LYS A CA 1
ATOM 1329 C C . LYS A 1 160 ? 35.268 -1.804 -35.258 1.00 68.56 160 LYS A C 1
ATOM 1331 O O . LYS A 1 160 ? 35.649 -1.290 -36.305 1.00 68.56 160 LYS A O 1
ATOM 1336 N N . THR A 1 161 ? 35.659 -1.367 -34.060 1.00 58.94 161 THR A N 1
ATOM 1337 C CA . THR A 1 161 ? 36.500 -0.175 -33.861 1.00 58.94 161 THR A CA 1
ATOM 1338 C C . THR A 1 161 ? 37.873 -0.596 -33.307 1.00 58.94 161 THR A C 1
ATOM 1340 O O . THR A 1 161 ? 38.034 -0.695 -32.091 1.00 58.94 161 THR A O 1
ATOM 1343 N N . PRO A 1 162 ? 38.895 -0.847 -34.157 1.00 49.88 162 PRO A N 1
ATOM 1344 C CA . PRO A 1 162 ? 40.159 -1.473 -33.735 1.00 49.88 162 PRO A CA 1
ATOM 1345 C C . PRO A 1 162 ? 40.958 -0.639 -32.718 1.00 49.88 162 PRO A C 1
ATOM 1347 O O . PRO A 1 162 ? 41.681 -1.185 -31.892 1.00 49.88 162 PRO A O 1
ATOM 1350 N N . SER A 1 163 ? 40.783 0.688 -32.745 1.00 49.34 163 SER A N 1
ATOM 1351 C CA . SER A 1 163 ? 41.434 1.662 -31.851 1.00 49.34 163 SER A CA 1
ATOM 1352 C C . SER A 1 163 ? 40.995 1.550 -30.377 1.00 49.34 163 SER A C 1
ATOM 1354 O O . SER A 1 163 ? 41.743 1.928 -29.478 1.00 49.34 163 SER A O 1
ATOM 1356 N N . MET A 1 164 ? 39.815 0.982 -30.094 1.00 51.78 164 MET A N 1
ATOM 1357 C CA . MET A 1 164 ? 39.282 0.909 -28.723 1.00 51.78 164 MET A CA 1
ATOM 1358 C C . MET A 1 164 ? 39.702 -0.352 -27.956 1.00 51.78 164 MET A C 1
ATOM 1360 O O . MET A 1 164 ? 39.608 -0.372 -26.729 1.00 51.78 164 MET A O 1
ATOM 1364 N N . HIS A 1 165 ? 40.239 -1.376 -28.628 1.00 46.56 165 HIS A N 1
ATOM 1365 C CA . HIS A 1 165 ? 40.778 -2.565 -27.952 1.00 46.56 165 HIS A CA 1
ATOM 1366 C C . HIS A 1 165 ? 42.041 -2.262 -27.125 1.00 46.56 165 HIS A C 1
ATOM 1368 O O . HIS A 1 165 ? 42.289 -2.942 -26.134 1.00 46.56 165 HIS A O 1
ATOM 1374 N N . ALA A 1 166 ? 42.785 -1.200 -27.460 1.00 44.12 166 ALA A N 1
ATOM 1375 C CA . ALA A 1 166 ? 43.911 -0.700 -26.663 1.00 44.12 166 ALA A CA 1
ATOM 1376 C C . ALA A 1 166 ? 43.485 0.202 -25.478 1.00 44.12 166 ALA A C 1
ATOM 1378 O O . ALA A 1 166 ? 44.330 0.606 -24.684 1.00 44.12 166 ALA A O 1
ATOM 1379 N N . LYS A 1 167 ? 42.185 0.513 -25.342 1.00 51.19 167 LYS A N 1
ATOM 1380 C CA . LYS A 1 167 ? 41.614 1.467 -24.371 1.00 51.19 167 LYS A CA 1
ATOM 1381 C C . LYS A 1 167 ? 40.544 0.856 -23.453 1.00 51.19 167 LYS A C 1
ATOM 1383 O O . LYS A 1 167 ? 39.716 1.588 -22.905 1.00 51.19 167 LYS A O 1
ATOM 1388 N N . SER A 1 168 ? 40.532 -0.466 -23.246 1.00 53.75 168 SER A N 1
ATOM 1389 C CA . SER A 1 168 ? 39.593 -1.078 -22.285 1.00 53.75 168 SER A CA 1
ATOM 1390 C C . SER A 1 168 ? 39.731 -0.460 -20.885 1.00 53.75 168 SER A C 1
ATOM 1392 O O . SER A 1 168 ? 38.724 -0.169 -20.244 1.00 53.75 168 SER A O 1
ATOM 1394 N N . SER A 1 169 ? 40.960 -0.110 -20.479 1.00 56.34 169 SER A N 1
ATOM 1395 C CA . SER A 1 169 ? 41.231 0.603 -19.226 1.00 56.34 169 SER A CA 1
ATOM 1396 C C . SER A 1 169 ? 40.581 1.991 -19.166 1.00 56.34 169 SER A C 1
ATOM 1398 O O . SER A 1 169 ? 40.120 2.396 -18.103 1.00 56.34 169 SER A O 1
ATOM 1400 N N . SER A 1 170 ? 40.479 2.709 -20.291 1.00 60.16 170 SER A N 1
ATOM 1401 C CA . SER A 1 170 ? 39.848 4.032 -20.355 1.00 60.16 170 SER A CA 1
ATOM 1402 C C . SER A 1 170 ? 38.326 3.952 -20.246 1.00 60.16 170 SER A C 1
ATOM 1404 O O . SER A 1 170 ? 37.724 4.796 -19.590 1.00 60.16 170 SER A O 1
ATOM 1406 N N . ILE A 1 171 ? 37.688 2.929 -20.826 1.00 62.97 171 ILE A N 1
ATOM 1407 C CA . ILE A 1 171 ? 36.239 2.721 -20.672 1.00 62.97 171 ILE A CA 1
ATOM 1408 C C . ILE A 1 171 ? 35.912 2.355 -19.225 1.00 62.97 171 ILE A C 1
ATOM 1410 O O . ILE A 1 171 ? 34.973 2.913 -18.666 1.00 62.97 171 ILE A O 1
ATOM 1414 N N . ASP A 1 172 ? 36.692 1.477 -18.595 1.00 67.25 172 ASP A N 1
ATOM 1415 C CA . ASP A 1 172 ? 36.470 1.088 -17.199 1.00 67.25 172 ASP A CA 1
ATOM 1416 C C . ASP A 1 172 ? 36.707 2.256 -16.225 1.00 67.25 172 ASP A C 1
ATOM 1418 O O . ASP A 1 172 ? 35.910 2.472 -15.307 1.00 67.25 172 ASP A O 1
ATOM 1422 N N . GLN A 1 173 ? 37.718 3.094 -16.478 1.00 67.19 173 GLN A N 1
ATOM 1423 C CA . GLN A 1 173 ? 37.934 4.345 -15.739 1.00 67.19 173 GLN A CA 1
ATOM 1424 C C . GLN A 1 173 ? 36.774 5.337 -15.926 1.00 67.19 173 GLN A C 1
ATOM 1426 O O . GLN A 1 173 ? 36.281 5.914 -14.953 1.00 67.19 173 GLN A O 1
ATOM 1431 N N . LEU A 1 174 ? 36.275 5.499 -17.157 1.00 65.44 174 LEU A N 1
ATOM 1432 C CA . LEU A 1 174 ? 35.107 6.335 -17.444 1.00 65.44 174 LEU A CA 1
ATOM 1433 C C . LEU A 1 174 ? 33.834 5.768 -16.808 1.00 65.44 174 LEU A C 1
ATOM 1435 O O . LEU A 1 174 ? 33.002 6.538 -16.327 1.00 65.44 174 LEU A O 1
ATOM 1439 N N . LYS A 1 175 ? 33.669 4.443 -16.750 1.00 67.69 175 LYS A N 1
ATOM 1440 C CA . LYS A 1 175 ? 32.563 3.803 -16.030 1.00 67.69 175 LYS A CA 1
ATOM 1441 C C . LYS A 1 175 ? 32.615 4.152 -14.544 1.00 67.69 175 LYS A C 1
ATOM 1443 O O . LYS A 1 175 ? 31.599 4.524 -13.964 1.00 67.69 175 LYS A O 1
ATOM 1448 N N . GLN A 1 176 ? 33.792 4.071 -13.930 1.00 69.62 176 GLN A N 1
ATOM 1449 C CA . GLN A 1 176 ? 33.968 4.368 -12.510 1.00 69.62 176 GLN A CA 1
ATOM 1450 C C . GLN A 1 176 ? 33.710 5.848 -12.190 1.00 69.62 176 GLN A C 1
ATOM 1452 O O . GLN A 1 176 ? 33.025 6.144 -11.214 1.00 69.62 176 GLN A O 1
ATOM 1457 N N . SER A 1 177 ? 34.156 6.764 -13.056 1.00 69.12 177 SER A N 1
ATOM 1458 C CA . SER A 1 177 ? 33.865 8.201 -12.947 1.00 69.12 177 SER A CA 1
ATOM 1459 C C . SER A 1 177 ? 32.370 8.521 -13.130 1.00 69.12 177 SER A C 1
ATOM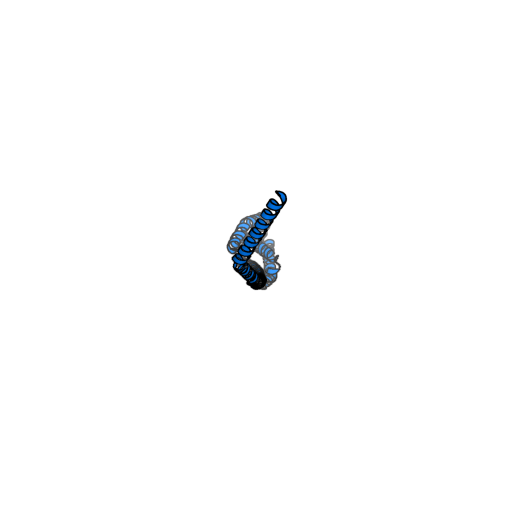 1461 O O . SER A 1 177 ? 31.806 9.318 -12.382 1.00 69.12 177 SER A O 1
ATOM 1463 N N . ASN A 1 178 ? 31.687 7.852 -14.067 1.00 65.50 178 ASN A N 1
ATOM 1464 C CA . ASN A 1 178 ? 30.278 8.117 -14.384 1.00 65.50 178 ASN A CA 1
ATOM 1465 C C . ASN A 1 178 ? 29.268 7.413 -13.454 1.00 65.50 178 ASN A C 1
ATOM 1467 O O . ASN A 1 178 ? 28.098 7.798 -13.436 1.00 65.50 178 ASN A O 1
ATOM 1471 N N . LYS A 1 179 ? 29.681 6.416 -12.655 1.00 65.94 179 LYS A N 1
ATOM 1472 C CA . LYS A 1 179 ? 28.799 5.749 -11.672 1.00 65.94 179 LYS A CA 1
ATOM 1473 C C . LYS A 1 179 ? 28.190 6.732 -10.665 1.00 65.94 179 LYS A C 1
ATOM 1475 O O . LYS A 1 179 ? 27.009 6.622 -10.351 1.00 65.94 179 LYS A O 1
ATOM 1480 N N . GLY A 1 180 ? 28.965 7.722 -10.214 1.00 63.78 180 GLY A N 1
ATOM 1481 C CA . GLY A 1 180 ? 28.480 8.755 -9.291 1.00 63.78 180 GLY A CA 1
ATOM 1482 C C . GLY A 1 180 ? 27.398 9.655 -9.898 1.00 63.78 180 GLY A C 1
ATOM 1483 O O . GLY A 1 180 ? 26.465 10.047 -9.206 1.00 63.78 180 GLY A O 1
ATOM 1484 N N . PHE A 1 181 ? 27.470 9.930 -11.204 1.00 65.44 181 PHE A N 1
ATOM 1485 C CA . PHE A 1 181 ? 26.457 10.721 -11.906 1.00 65.44 181 PHE A CA 1
ATOM 1486 C C . PHE A 1 181 ? 25.105 10.001 -11.961 1.00 65.44 181 PHE A C 1
ATOM 1488 O O . PHE A 1 181 ? 24.081 10.612 -11.669 1.00 65.44 181 PHE A O 1
ATOM 1495 N N . LEU A 1 182 ? 25.090 8.703 -12.288 1.00 61.78 182 LEU A N 1
ATOM 1496 C CA . LEU A 1 182 ? 23.843 7.934 -12.333 1.00 61.78 182 LEU A CA 1
ATOM 1497 C C . LEU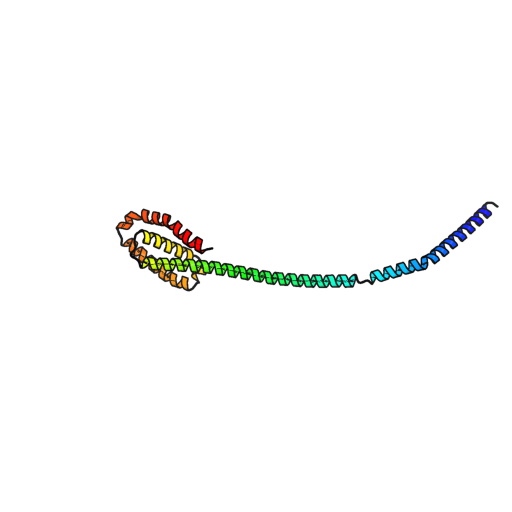 A 1 182 ? 23.199 7.842 -10.947 1.00 61.78 182 LEU A C 1
ATOM 1499 O O . LEU A 1 182 ? 22.005 8.095 -10.829 1.00 61.78 182 LEU A O 1
ATOM 1503 N N . ASN A 1 183 ? 23.975 7.576 -9.896 1.00 61.25 183 ASN A N 1
ATOM 1504 C CA . ASN A 1 183 ? 23.428 7.544 -8.538 1.00 61.25 183 ASN A CA 1
ATOM 1505 C C . ASN A 1 183 ? 22.835 8.909 -8.144 1.00 61.25 183 ASN A C 1
ATOM 1507 O O . ASN A 1 183 ? 21.663 8.983 -7.796 1.00 61.25 183 ASN A O 1
ATOM 1511 N N . ASN A 1 184 ? 23.559 10.012 -8.359 1.00 61.03 184 ASN A N 1
ATOM 1512 C CA . ASN A 1 184 ? 23.081 11.351 -7.996 1.00 61.03 184 ASN A CA 1
ATOM 1513 C C . ASN A 1 184 ? 21.843 11.821 -8.781 1.00 61.03 184 ASN A C 1
ATOM 1515 O O . ASN A 1 184 ? 21.015 12.552 -8.240 1.00 61.03 184 ASN A O 1
ATOM 1519 N N . VAL A 1 185 ? 21.694 11.441 -10.053 1.00 59.62 185 VAL A N 1
ATOM 1520 C CA . VAL A 1 185 ? 20.511 11.819 -10.848 1.00 59.62 185 VAL A CA 1
ATOM 1521 C C . VAL A 1 185 ? 19.260 11.081 -10.367 1.00 59.62 185 VAL A C 1
ATOM 1523 O O . VAL A 1 185 ? 18.175 11.657 -10.391 1.00 59.62 185 VAL A O 1
ATOM 1526 N N . PHE A 1 186 ? 19.390 9.833 -9.907 1.00 57.78 186 PHE A N 1
ATOM 1527 C CA . PHE A 1 186 ? 18.238 9.015 -9.517 1.00 57.78 186 PHE A CA 1
ATOM 1528 C C . PHE A 1 186 ? 17.932 9.031 -8.020 1.00 57.78 186 PHE A C 1
ATOM 1530 O O . PHE A 1 186 ? 16.761 8.911 -7.667 1.00 57.78 186 PHE A O 1
ATOM 1537 N N . ASP A 1 187 ? 18.923 9.248 -7.158 1.00 57.34 187 ASP A N 1
ATOM 1538 C CA . ASP A 1 187 ? 18.705 9.415 -5.717 1.00 57.34 187 ASP A CA 1
ATOM 1539 C C . ASP A 1 187 ? 17.904 10.703 -5.435 1.00 57.34 187 ASP A C 1
ATOM 1541 O O . ASP A 1 187 ? 17.036 10.718 -4.567 1.00 57.34 187 ASP A O 1
ATOM 1545 N N . ASN A 1 188 ? 18.075 11.742 -6.264 1.00 51.09 188 ASN A N 1
ATOM 1546 C CA . ASN A 1 188 ? 17.266 12.969 -6.220 1.00 51.09 188 ASN A CA 1
ATOM 1547 C C . ASN A 1 188 ? 15.854 12.824 -6.826 1.00 51.09 188 ASN A C 1
ATOM 1549 O O . ASN A 1 188 ? 15.026 13.714 -6.659 1.00 51.09 188 ASN A O 1
ATOM 1553 N N . LEU A 1 189 ? 15.567 11.724 -7.531 1.00 45.50 189 LEU A N 1
ATOM 1554 C CA . LEU A 1 189 ? 14.232 11.402 -8.061 1.00 45.50 189 LEU A CA 1
ATOM 1555 C C . LEU A 1 189 ? 13.453 10.442 -7.142 1.00 45.50 189 LEU A C 1
ATOM 1557 O O . LEU A 1 189 ? 12.309 10.105 -7.445 1.00 45.50 189 LEU A O 1
ATOM 1561 N N . ALA A 1 190 ? 14.074 9.969 -6.056 1.00 42.00 190 ALA A N 1
ATOM 1562 C CA . ALA A 1 190 ? 13.510 8.997 -5.119 1.00 42.00 190 ALA A CA 1
ATOM 1563 C C . ALA A 1 190 ? 12.938 9.619 -3.826 1.00 42.00 190 ALA A C 1
ATOM 1565 O O . ALA A 1 190 ? 12.412 8.870 -2.995 1.00 42.00 190 ALA A O 1
ATOM 1566 N N . ILE A 1 191 ? 13.028 10.948 -3.670 1.00 37.31 191 ILE A N 1
ATOM 1567 C CA . ILE A 1 191 ? 12.409 11.718 -2.576 1.00 37.31 191 ILE A CA 1
ATOM 1568 C C . ILE A 1 191 ? 10.923 11.908 -2.893 1.00 37.31 191 ILE A C 1
ATOM 1570 O O . ILE A 1 191 ? 10.620 12.586 -3.899 1.00 37.31 191 ILE A O 1
#

pLDDT: mean 78.13, std 13.13, range [37.31, 93.44]

Secondary structure (DSSP, 8-state):
-HHHHHHHHHHHHHHHHHHHHHHHHHHTHHHHHHHHHHHHHHHHSSHHHHHHHHHHHHHHHHHHHHHHHHHHHHHHHHHHHHHHHHHHHHHHHHHHHHHHHHHHHHTSPP-HHHHHHHHHHHHHHHHHTT-HHHHHSHHHHHHHHHHHHHHHHHHHHHHH-GGGGGGHHHHHHHHHHHHHHHHHHHHTT--